Protein AF-A0A948HYU8-F1 (afdb_monomer_lite)

Radius of gyration: 18.21 Å; chains: 1; bounding box: 50×35×53 Å

Foldseek 3Di:
DDPLQVLLVVQLVVLVVLLVLLLVLLVVLLVLLVVVVVDPPNPVSVLSNLLSLLSSLLRLLLSVVLLLLSLVCSRPDNVVSVVVSCVVSVVCPLPSQSSCVSVVQLCVQQQFPHWDFDDDPDQATWIWTQHPNDTAIGHRNVSSVCLVVDPDNDDPGDPDVVSSVSSVSSSVSSVVVSVVVVVVSVVVVVD

Structure (mmCIF, N/CA/C/O backbone):
data_AF-A0A948HYU8-F1
#
_entry.id   AF-A0A948HYU8-F1
#
loop_
_atom_site.group_PDB
_atom_site.id
_atom_site.type_symbol
_atom_site.label_atom_id
_atom_site.label_alt_id
_atom_site.label_comp_id
_atom_site.label_asym_id
_atom_site.label_entity_id
_atom_site.label_seq_id
_atom_site.pdbx_PDB_ins_code
_atom_site.Cartn_x
_atom_site.Cartn_y
_atom_site.Cartn_z
_atom_site.occupancy
_atom_site.B_iso_or_equiv
_atom_site.auth_seq_id
_atom_site.auth_comp_id
_atom_site.auth_asym_id
_atom_site.auth_atom_id
_atom_site.pdbx_PDB_model_num
ATOM 1 N N . MET A 1 1 ? -14.525 8.464 34.886 1.00 37.56 1 MET A N 1
ATOM 2 C CA . MET A 1 1 ? -14.033 8.930 33.572 1.00 37.56 1 MET A CA 1
ATOM 3 C C . MET A 1 1 ? -12.931 7.972 33.148 1.00 37.56 1 MET A C 1
ATOM 5 O O . MET A 1 1 ? -11.955 7.854 33.875 1.00 37.56 1 MET A O 1
ATOM 9 N N . ASN A 1 2 ? -13.145 7.190 32.086 1.00 34.00 2 ASN A N 1
ATOM 10 C CA . ASN A 1 2 ? -12.220 6.128 31.676 1.00 34.00 2 ASN A CA 1
ATOM 11 C C . ASN A 1 2 ? -10.949 6.724 31.054 1.00 34.00 2 ASN A C 1
ATOM 13 O O . ASN A 1 2 ? -11.012 7.335 29.992 1.00 34.00 2 ASN A O 1
ATOM 17 N N . ASN A 1 3 ? -9.800 6.471 31.683 1.00 37.81 3 ASN A N 1
ATOM 18 C CA . ASN A 1 3 ? -8.455 6.814 31.198 1.00 37.81 3 ASN A CA 1
ATOM 19 C C . ASN A 1 3 ? -8.024 6.046 29.926 1.00 37.81 3 ASN A C 1
ATOM 21 O O . ASN A 1 3 ? -6.897 6.202 29.467 1.00 37.81 3 ASN A O 1
ATOM 25 N N . ASN A 1 4 ? -8.906 5.243 29.323 1.00 47.03 4 ASN A N 1
ATOM 26 C CA . ASN A 1 4 ? -8.582 4.401 28.167 1.00 47.03 4 ASN A CA 1
ATOM 27 C C . ASN A 1 4 ? -8.460 5.176 26.840 1.00 47.03 4 ASN A C 1
ATOM 29 O O . ASN A 1 4 ? -7.957 4.623 25.867 1.00 47.03 4 ASN A O 1
ATOM 33 N N . SER A 1 5 ? -8.871 6.450 26.766 1.00 49.41 5 SER A N 1
ATOM 34 C CA . SER A 1 5 ? -8.804 7.215 25.506 1.00 49.41 5 SER A CA 1
ATOM 35 C C . SER A 1 5 ? -7.385 7.645 25.109 1.00 49.41 5 SER A C 1
ATOM 37 O O . SER A 1 5 ? -7.135 7.889 23.928 1.00 49.41 5 SER A O 1
ATOM 39 N N . TYR A 1 6 ? -6.438 7.695 26.055 1.00 49.62 6 TYR A N 1
ATOM 40 C CA . TYR A 1 6 ? -5.057 8.111 25.781 1.00 49.62 6 TYR A CA 1
ATOM 41 C C . TYR A 1 6 ? -4.277 7.084 24.948 1.00 49.62 6 TYR A C 1
ATOM 43 O O . TYR A 1 6 ? -3.427 7.468 24.148 1.00 49.62 6 TYR A O 1
ATOM 51 N N . GLY A 1 7 ? -4.607 5.793 25.063 1.00 52.75 7 GLY A N 1
ATOM 52 C CA . GLY A 1 7 ? -3.910 4.737 24.328 1.00 52.75 7 GLY A CA 1
ATOM 53 C C . GLY A 1 7 ? -4.234 4.669 22.835 1.00 52.75 7 GLY A C 1
ATOM 54 O O . GLY A 1 7 ? -3.340 4.433 22.024 1.00 52.75 7 GLY A O 1
ATOM 55 N N . ARG A 1 8 ? -5.488 4.954 22.454 1.00 59.03 8 ARG A N 1
ATOM 56 C CA . ARG A 1 8 ? -5.936 5.003 21.048 1.00 59.03 8 ARG A CA 1
ATOM 57 C C . ARG A 1 8 ? -5.157 6.045 20.252 1.00 59.03 8 ARG A C 1
ATOM 59 O O . ARG A 1 8 ? -4.651 5.746 19.174 1.00 59.03 8 ARG A O 1
ATOM 66 N N . ASN A 1 9 ? -5.076 7.267 20.779 1.00 64.69 9 ASN A N 1
ATOM 67 C CA . ASN A 1 9 ? -4.451 8.385 20.070 1.00 64.69 9 ASN A CA 1
ATOM 68 C C . ASN A 1 9 ? -2.966 8.126 19.802 1.00 64.69 9 ASN A C 1
ATOM 70 O O . ASN A 1 9 ? -2.448 8.565 18.779 1.00 64.69 9 ASN A O 1
ATOM 74 N N . GLN A 1 10 ? -2.304 7.373 20.683 1.00 67.06 10 GLN A N 1
ATOM 75 C CA . GLN A 1 10 ? -0.908 7.010 20.503 1.00 67.06 10 GLN A CA 1
ATOM 76 C C . GLN A 1 10 ? -0.714 6.016 19.349 1.00 67.06 10 GLN A C 1
ATOM 78 O O . GLN A 1 10 ? 0.047 6.313 18.435 1.00 67.06 10 GLN A O 1
ATOM 83 N N . VAL A 1 11 ? -1.420 4.877 19.335 1.00 70.38 11 VAL A N 1
ATOM 84 C CA . VAL A 1 11 ? -1.218 3.859 18.280 1.00 70.38 11 VAL A CA 1
ATOM 85 C C . VAL A 1 11 ? -1.727 4.348 16.923 1.00 70.38 11 VAL A C 1
ATOM 87 O O . VAL A 1 11 ? -1.086 4.115 15.904 1.00 70.38 11 VAL A O 1
ATOM 90 N N . VAL A 1 12 ? -2.838 5.091 16.885 1.00 75.12 12 VAL A N 1
ATOM 91 C CA . VAL A 1 12 ? -3.303 5.729 15.642 1.00 75.12 12 VAL A CA 1
ATOM 92 C C . VAL A 1 12 ? -2.277 6.751 15.143 1.00 75.12 12 VAL A C 1
ATOM 94 O O . VAL A 1 12 ? -2.001 6.787 13.948 1.00 75.12 12 VAL A O 1
ATOM 97 N N . GLY A 1 13 ? -1.657 7.525 16.040 1.00 79.88 13 GLY A N 1
ATOM 98 C CA . GLY A 1 13 ? -0.560 8.430 15.691 1.00 79.88 13 GLY A CA 1
ATOM 99 C C . GLY A 1 13 ? 0.670 7.702 15.136 1.00 79.88 13 GLY A C 1
ATOM 100 O O . GLY A 1 13 ? 1.235 8.136 14.135 1.00 79.88 13 GLY A O 1
ATOM 101 N N . GLU A 1 14 ? 1.052 6.567 15.729 1.00 82.38 14 GLU A N 1
ATOM 102 C CA . GLU A 1 14 ? 2.146 5.709 15.245 1.00 82.38 14 GLU A CA 1
ATOM 103 C C . GLU A 1 14 ? 1.847 5.153 13.839 1.00 82.38 14 GLU A C 1
ATOM 105 O O . GLU A 1 14 ? 2.701 5.200 12.953 1.00 82.38 14 GLU A O 1
ATOM 110 N N . VAL A 1 15 ? 0.616 4.694 13.595 1.00 87.62 15 VAL A N 1
ATOM 111 C CA . VAL A 1 15 ? 0.186 4.203 12.274 1.00 87.62 15 VAL A CA 1
ATOM 112 C C . VAL A 1 15 ? 0.151 5.327 11.235 1.00 87.62 15 VAL A C 1
ATOM 114 O O . VAL A 1 15 ? 0.598 5.123 10.107 1.00 87.62 15 VAL A O 1
ATOM 117 N N . MET A 1 16 ? -0.312 6.524 11.610 1.00 88.81 16 MET A N 1
ATOM 118 C CA . MET A 1 16 ? -0.277 7.704 10.736 1.00 88.81 16 MET A CA 1
ATOM 119 C C . MET A 1 16 ? 1.156 8.104 10.379 1.00 88.81 16 MET A C 1
ATOM 121 O O . MET A 1 16 ? 1.427 8.477 9.241 1.00 88.81 16 MET A O 1
ATOM 125 N N . TYR A 1 17 ? 2.095 7.998 11.319 1.00 90.56 17 TYR A N 1
ATOM 126 C CA . TYR A 1 17 ? 3.502 8.256 11.029 1.00 90.56 17 TYR A CA 1
ATOM 127 C C . TYR A 1 17 ? 4.073 7.257 10.007 1.00 90.56 17 TYR A C 1
ATOM 129 O O . TYR A 1 17 ? 4.770 7.657 9.074 1.00 90.56 17 TYR A O 1
ATOM 137 N N . LEU A 1 18 ? 3.734 5.969 10.123 1.00 90.19 18 LEU A N 1
ATOM 138 C CA . LEU A 1 18 ? 4.134 4.955 9.137 1.00 90.19 18 LEU A CA 1
ATOM 139 C C . LEU A 1 18 ? 3.531 5.216 7.753 1.00 90.19 18 LEU A C 1
ATOM 141 O O . LEU A 1 18 ? 4.220 5.099 6.742 1.00 90.19 18 LEU A O 1
ATOM 145 N N . GLU A 1 19 ? 2.260 5.600 7.696 1.00 94.56 19 GLU A N 1
ATOM 146 C CA . GLU A 1 19 ? 1.610 6.012 6.451 1.00 94.56 19 GLU A CA 1
ATOM 147 C C . GLU A 1 19 ? 2.327 7.215 5.813 1.00 94.56 19 GLU A C 1
ATOM 149 O O . GLU A 1 19 ? 2.619 7.182 4.618 1.00 94.56 19 GLU A O 1
ATOM 154 N N . MET A 1 20 ? 2.683 8.238 6.603 1.00 95.81 20 MET A N 1
ATOM 155 C CA . MET A 1 20 ? 3.457 9.392 6.127 1.00 95.81 20 MET A CA 1
ATOM 156 C C . MET A 1 20 ? 4.789 8.971 5.499 1.00 95.81 20 MET A C 1
ATOM 158 O O . MET A 1 20 ? 5.113 9.438 4.408 1.00 95.81 20 MET A O 1
ATOM 162 N N . ILE A 1 21 ? 5.519 8.040 6.123 1.00 95.50 21 ILE A N 1
ATOM 163 C CA . ILE A 1 21 ? 6.745 7.468 5.543 1.00 95.50 21 ILE A CA 1
ATOM 164 C C . ILE A 1 21 ? 6.451 6.812 4.184 1.00 95.50 21 ILE A C 1
ATOM 166 O O . ILE A 1 21 ? 7.189 7.020 3.220 1.00 95.50 21 ILE A O 1
ATOM 170 N N . GLY A 1 22 ? 5.358 6.052 4.076 1.00 96.69 22 GLY A N 1
ATOM 171 C CA . GLY A 1 22 ? 4.927 5.449 2.813 1.00 96.69 22 GLY A CA 1
ATOM 172 C C . GLY A 1 22 ? 4.658 6.488 1.715 1.00 96.69 22 GLY A C 1
ATOM 173 O O . GLY A 1 22 ? 5.084 6.305 0.572 1.00 96.69 22 GLY A O 1
ATOM 174 N N . HIS A 1 23 ? 4.010 7.605 2.055 1.00 97.50 23 HIS A N 1
ATOM 175 C CA . HIS A 1 23 ? 3.785 8.716 1.125 1.00 97.50 23 HIS A CA 1
ATOM 176 C C . HIS A 1 23 ? 5.093 9.394 0.701 1.00 97.50 23 HIS A C 1
ATOM 178 O O . HIS A 1 23 ? 5.266 9.721 -0.476 1.00 97.50 23 HIS A O 1
ATOM 184 N N . ASP A 1 24 ? 6.040 9.564 1.623 1.00 97.50 24 ASP A N 1
ATOM 185 C CA . ASP A 1 24 ? 7.353 10.134 1.320 1.00 97.50 24 ASP A CA 1
ATOM 186 C C . ASP A 1 24 ? 8.184 9.222 0.407 1.00 97.50 24 ASP A C 1
ATOM 188 O O . ASP A 1 24 ? 8.907 9.719 -0.465 1.00 97.50 24 ASP A O 1
ATOM 192 N N . PHE A 1 25 ? 8.033 7.898 0.515 1.00 96.81 25 PHE A N 1
ATOM 193 C CA . PHE A 1 25 ? 8.617 6.964 -0.449 1.00 96.81 25 PHE A CA 1
ATOM 194 C C . PHE A 1 25 ? 8.015 7.117 -1.844 1.00 96.81 25 PHE A C 1
ATOM 196 O O . PHE A 1 25 ? 8.774 7.180 -2.814 1.00 96.81 25 PHE A O 1
ATOM 203 N N . VAL A 1 26 ? 6.689 7.273 -1.966 1.00 96.75 26 VAL A N 1
ATOM 204 C CA . VAL A 1 26 ? 6.060 7.602 -3.257 1.00 96.75 26 VAL A CA 1
ATOM 205 C C . VAL A 1 26 ? 6.641 8.901 -3.805 1.00 96.75 26 VAL A C 1
ATOM 207 O O . VAL A 1 26 ? 7.151 8.919 -4.922 1.00 96.75 26 VAL A O 1
ATOM 210 N N . LYS A 1 27 ? 6.628 9.980 -3.019 1.00 96.38 27 LYS A N 1
ATOM 211 C CA . LYS A 1 27 ? 7.140 11.293 -3.434 1.00 96.38 27 LYS A CA 1
ATOM 212 C C . LYS A 1 27 ? 8.592 11.220 -3.911 1.00 96.38 27 LYS A C 1
ATOM 214 O O . LYS A 1 27 ? 8.933 11.798 -4.942 1.00 96.38 27 LYS A O 1
ATOM 219 N N . SER A 1 28 ? 9.429 10.481 -3.189 1.00 94.88 28 SER A N 1
ATOM 220 C CA . SER A 1 28 ? 10.836 10.282 -3.535 1.00 94.88 28 SER A CA 1
ATOM 221 C C . SER A 1 28 ? 10.995 9.478 -4.828 1.00 94.88 28 SER A C 1
ATOM 223 O O . SER A 1 28 ? 11.785 9.862 -5.687 1.00 94.88 28 SER A O 1
ATOM 225 N N . ALA A 1 29 ? 10.208 8.414 -5.026 1.00 92.44 29 ALA A N 1
ATOM 226 C CA . ALA A 1 29 ? 10.212 7.643 -6.271 1.00 92.44 29 ALA A CA 1
ATOM 227 C C . ALA A 1 29 ? 9.804 8.509 -7.476 1.00 92.44 29 ALA A C 1
ATOM 229 O O . ALA A 1 29 ? 10.443 8.457 -8.526 1.00 92.44 29 ALA A O 1
ATOM 230 N N . LEU A 1 30 ? 8.785 9.357 -7.316 1.00 92.44 30 LEU A N 1
ATOM 231 C CA . LEU A 1 30 ? 8.350 10.286 -8.361 1.00 92.44 30 LEU A CA 1
ATOM 232 C C . LEU A 1 30 ? 9.437 11.307 -8.713 1.00 92.44 30 LEU A C 1
ATOM 234 O O . LEU A 1 30 ? 9.701 11.531 -9.890 1.00 92.44 30 LEU A O 1
ATOM 238 N N . LEU A 1 31 ? 10.127 11.862 -7.712 1.00 91.56 31 LEU A N 1
ATOM 239 C CA . LEU A 1 31 ? 11.241 12.786 -7.936 1.00 91.56 31 LEU A CA 1
ATOM 240 C C . LEU A 1 31 ? 12.386 12.132 -8.728 1.00 91.56 31 LEU A C 1
ATOM 242 O O . LEU A 1 31 ? 12.966 12.757 -9.620 1.00 91.56 31 LEU A O 1
ATOM 246 N N . LEU A 1 32 ? 12.706 10.869 -8.426 1.00 88.69 32 LEU A N 1
ATOM 247 C CA . LEU A 1 32 ? 13.705 10.111 -9.182 1.00 88.69 32 LEU A CA 1
ATOM 248 C C . LEU A 1 32 ? 13.272 9.902 -10.636 1.00 88.69 32 LEU A C 1
ATOM 250 O O . LEU A 1 32 ? 14.091 10.036 -11.546 1.00 88.69 32 LEU A O 1
ATOM 254 N N . PHE A 1 33 ? 11.988 9.620 -10.866 1.00 86.38 33 PHE A N 1
ATOM 255 C CA . PHE A 1 33 ? 11.448 9.502 -12.217 1.00 86.38 33 PHE A CA 1
ATOM 256 C C . PHE A 1 33 ? 11.517 10.831 -12.980 1.00 86.38 33 PHE A C 1
ATOM 258 O O . PHE A 1 33 ? 11.962 10.847 -14.119 1.00 86.38 33 PHE A O 1
ATOM 265 N N . ASP A 1 34 ? 11.167 11.960 -12.368 1.00 85.00 34 ASP A N 1
ATOM 266 C CA . ASP A 1 34 ? 11.254 13.270 -13.033 1.00 85.00 34 ASP A CA 1
ATOM 267 C C . ASP A 1 34 ? 12.708 13.674 -13.341 1.00 85.00 34 ASP A C 1
ATOM 269 O O . ASP A 1 34 ? 12.980 14.426 -14.280 1.00 85.00 34 ASP A O 1
ATOM 273 N N . THR A 1 35 ? 13.662 13.172 -12.551 1.00 79.25 35 THR A N 1
ATOM 274 C CA . THR A 1 35 ? 15.098 13.384 -12.778 1.00 79.25 35 THR A CA 1
ATOM 275 C C . THR A 1 35 ? 15.595 12.598 -13.995 1.00 79.25 35 THR A C 1
ATOM 277 O O . THR A 1 35 ? 16.411 13.118 -14.753 1.00 79.25 35 THR A O 1
ATOM 280 N N . LYS A 1 36 ? 15.037 11.405 -14.257 1.00 72.69 36 LYS A N 1
ATOM 281 C CA . LYS A 1 36 ? 15.283 10.619 -15.482 1.00 72.69 36 LYS A CA 1
ATOM 282 C C . LYS A 1 36 ? 15.063 11.421 -16.748 1.00 72.69 36 LYS A C 1
ATOM 284 O O . LYS A 1 36 ? 15.869 11.355 -17.664 1.00 72.69 36 LYS A O 1
ATOM 289 N N . GLU A 1 37 ? 13.945 12.143 -16.826 1.00 66.25 37 GLU A N 1
ATOM 290 C CA . GLU A 1 37 ? 13.576 12.877 -18.040 1.00 66.25 37 GLU A CA 1
ATOM 291 C C . GLU A 1 37 ? 14.583 13.999 -18.357 1.00 66.25 37 GLU A C 1
ATOM 293 O O . GLU A 1 37 ? 14.539 14.587 -19.434 1.00 66.25 37 GLU A O 1
ATOM 298 N N . LYS A 1 38 ? 15.514 14.274 -17.432 1.00 67.50 38 LYS A N 1
ATOM 299 C CA . LYS A 1 38 ? 16.504 15.347 -17.500 1.00 67.50 38 LYS A CA 1
ATOM 300 C C . LYS A 1 38 ? 17.950 14.844 -17.605 1.00 67.50 38 LYS A C 1
ATOM 302 O O . LYS A 1 38 ? 18.831 15.676 -17.808 1.00 67.50 38 LYS A O 1
ATOM 307 N N . THR A 1 39 ? 18.223 13.540 -17.467 1.00 64.50 39 THR A N 1
ATOM 308 C CA . THR A 1 39 ? 19.596 12.993 -17.453 1.00 64.50 39 THR A CA 1
ATOM 309 C C . THR A 1 39 ? 19.730 11.684 -18.242 1.00 64.50 39 THR A C 1
ATOM 311 O O . THR A 1 39 ? 18.797 10.896 -18.363 1.00 64.50 39 THR A O 1
ATOM 314 N N . THR A 1 40 ? 20.921 11.423 -18.788 1.00 58.88 40 THR A N 1
ATOM 315 C CA . THR A 1 40 ? 21.242 10.193 -19.542 1.00 58.88 40 THR A CA 1
ATOM 316 C C . THR A 1 40 ? 21.632 8.997 -18.657 1.00 58.88 40 THR A C 1
ATOM 318 O O . THR A 1 40 ? 21.754 7.885 -19.162 1.00 58.88 40 THR A O 1
ATOM 321 N N . GLU A 1 41 ? 21.787 9.184 -17.342 1.00 61.41 41 GLU A N 1
ATOM 322 C CA . GLU A 1 41 ? 22.295 8.184 -16.379 1.00 61.41 41 GLU A CA 1
ATOM 323 C C . GLU A 1 41 ? 21.172 7.433 -15.631 1.00 61.41 41 GLU A C 1
ATOM 325 O O . GLU A 1 41 ? 21.223 7.191 -14.427 1.00 61.41 41 GLU A O 1
ATOM 330 N N . TRP A 1 42 ? 20.103 7.057 -16.339 1.00 68.69 42 TRP A N 1
ATOM 331 C CA . TRP A 1 42 ? 18.916 6.432 -15.737 1.00 68.69 42 TRP A CA 1
ATOM 332 C C . TRP A 1 42 ? 19.198 5.103 -15.014 1.00 68.69 42 TRP A C 1
ATOM 334 O O . TRP A 1 42 ? 18.495 4.766 -14.061 1.00 68.69 42 TRP A O 1
ATOM 344 N N . SER A 1 43 ? 20.218 4.347 -15.435 1.00 65.31 43 SER A N 1
ATOM 345 C CA . SER A 1 43 ? 20.509 3.004 -14.909 1.00 65.31 43 SER A CA 1
ATOM 346 C C . SER A 1 43 ? 20.712 2.962 -13.395 1.00 65.31 43 SER A C 1
ATOM 348 O O . SER A 1 43 ? 20.360 1.964 -12.765 1.00 65.31 43 SER A O 1
ATOM 350 N N . ASP A 1 44 ? 21.237 4.038 -12.811 1.00 65.38 44 ASP A N 1
ATOM 351 C CA . ASP A 1 44 ? 21.587 4.079 -11.391 1.00 65.38 44 ASP A CA 1
ATOM 352 C C . ASP A 1 44 ? 20.379 4.449 -10.520 1.00 65.38 44 ASP A C 1
ATOM 354 O O . ASP A 1 44 ? 20.220 3.947 -9.406 1.00 65.38 44 ASP A O 1
ATOM 358 N N . TYR A 1 45 ? 19.448 5.237 -11.063 1.00 77.00 45 TYR A N 1
ATOM 359 C CA . TYR A 1 45 ? 18.228 5.654 -10.368 1.00 77.00 45 TYR A CA 1
ATOM 360 C C . TYR A 1 45 ? 17.124 4.600 -10.382 1.00 77.00 45 TYR A C 1
ATOM 362 O O . TYR A 1 45 ? 16.253 4.605 -9.511 1.00 77.00 45 TYR A O 1
ATOM 370 N N . VAL A 1 46 ? 17.176 3.661 -11.329 1.00 77.75 46 VAL A N 1
ATOM 371 C CA . VAL A 1 46 ? 16.209 2.565 -11.447 1.00 77.75 46 VAL A CA 1
ATOM 372 C C . VAL A 1 46 ? 16.113 1.740 -10.161 1.00 77.75 46 VAL A C 1
ATOM 374 O O . VAL A 1 46 ? 15.013 1.391 -9.732 1.00 77.75 46 VAL A O 1
ATOM 377 N N . TYR A 1 47 ? 17.237 1.422 -9.521 1.00 77.62 47 TYR A N 1
ATOM 378 C CA . TYR A 1 47 ? 17.230 0.610 -8.301 1.00 77.62 47 TYR A CA 1
ATOM 379 C C . TYR A 1 47 ? 16.553 1.325 -7.145 1.00 77.62 47 TYR A C 1
ATOM 381 O O . TYR A 1 47 ? 15.647 0.774 -6.520 1.00 77.62 47 TYR A O 1
ATOM 389 N N . SER A 1 48 ? 16.958 2.571 -6.915 1.00 85.38 48 SER A N 1
ATOM 390 C CA . SER A 1 48 ? 16.378 3.428 -5.889 1.00 85.38 48 SER A CA 1
ATOM 391 C C . SER A 1 48 ? 14.886 3.640 -6.132 1.00 85.38 48 SER A C 1
ATOM 393 O O . SER A 1 48 ? 14.100 3.544 -5.195 1.00 85.38 48 SER A O 1
ATOM 395 N N . PHE A 1 49 ? 14.473 3.827 -7.391 1.00 87.69 49 PHE A N 1
ATOM 396 C CA . PHE A 1 49 ? 13.062 3.914 -7.757 1.00 87.69 49 PHE A CA 1
ATOM 397 C C . PHE A 1 49 ? 12.284 2.661 -7.343 1.00 87.69 49 PHE A C 1
ATOM 399 O O . PHE A 1 49 ? 11.259 2.784 -6.678 1.00 87.69 49 PHE A O 1
ATOM 406 N N . ASN A 1 50 ? 12.763 1.459 -7.692 1.00 83.69 50 ASN A N 1
ATOM 407 C CA . ASN A 1 50 ? 12.067 0.231 -7.294 1.00 83.69 50 ASN A CA 1
ATOM 408 C C . ASN A 1 50 ? 12.038 0.064 -5.793 1.00 83.69 50 ASN A C 1
ATOM 410 O O . ASN A 1 50 ? 10.993 -0.270 -5.265 1.00 83.69 50 ASN A O 1
ATOM 414 N N . LEU A 1 51 ? 13.159 0.290 -5.111 1.00 86.44 51 LEU A N 1
ATOM 415 C CA . LEU A 1 51 ? 13.219 0.126 -3.667 1.00 86.44 51 LEU A CA 1
ATOM 416 C C . LEU A 1 51 ? 12.144 0.980 -2.986 1.00 86.44 51 LEU A C 1
ATOM 418 O O . LEU A 1 51 ? 11.347 0.456 -2.213 1.00 86.44 51 LEU A O 1
ATOM 422 N N . LEU A 1 52 ? 12.068 2.259 -3.355 1.00 92.19 52 LEU A N 1
ATOM 423 C CA . LEU A 1 52 ? 11.075 3.191 -2.828 1.00 92.19 52 LEU A CA 1
ATOM 424 C C . LEU A 1 52 ? 9.645 2.791 -3.221 1.00 92.19 52 LEU A C 1
ATOM 426 O O . LEU A 1 52 ? 8.754 2.783 -2.373 1.00 92.19 52 LEU A O 1
ATOM 430 N N . ALA A 1 53 ? 9.416 2.414 -4.482 1.00 92.31 53 ALA A N 1
ATOM 431 C CA . ALA A 1 53 ? 8.104 1.986 -4.961 1.00 92.31 53 ALA A CA 1
ATOM 432 C C . ALA A 1 53 ? 7.611 0.714 -4.249 1.00 92.31 53 ALA A C 1
ATOM 434 O O . ALA A 1 53 ? 6.462 0.658 -3.816 1.00 92.31 53 ALA A O 1
ATOM 435 N N . SER A 1 54 ? 8.474 -0.291 -4.084 1.00 90.50 54 SER A N 1
ATOM 436 C CA . SER A 1 54 ? 8.164 -1.541 -3.385 1.00 90.50 54 SER A CA 1
ATOM 437 C C . SER A 1 54 ? 7.891 -1.298 -1.903 1.00 90.50 54 SER A C 1
ATOM 439 O O . SER A 1 54 ? 6.935 -1.851 -1.366 1.00 90.50 54 SER A O 1
ATOM 441 N N . GLN A 1 55 ? 8.672 -0.428 -1.250 1.00 93.06 55 GLN A N 1
ATOM 442 C CA . GLN A 1 55 ? 8.421 -0.026 0.138 1.00 93.06 55 GLN A CA 1
ATOM 443 C C . GLN A 1 55 ? 7.074 0.687 0.286 1.00 93.06 55 GLN A C 1
ATOM 445 O O . GLN A 1 55 ? 6.312 0.369 1.198 1.00 93.06 55 GLN A O 1
ATOM 450 N N . ALA A 1 56 ? 6.743 1.609 -0.621 1.00 96.06 56 ALA A N 1
ATOM 451 C CA . ALA A 1 56 ? 5.454 2.295 -0.615 1.00 96.06 56 ALA A CA 1
ATOM 452 C C . ALA A 1 56 ? 4.274 1.328 -0.815 1.00 96.06 56 ALA A C 1
ATOM 454 O O . ALA A 1 56 ? 3.287 1.403 -0.083 1.00 96.06 56 ALA A O 1
ATOM 455 N N . LEU A 1 57 ? 4.392 0.397 -1.770 1.00 94.94 57 LEU A N 1
ATOM 456 C CA . LEU A 1 57 ? 3.378 -0.624 -2.065 1.00 94.94 57 LEU A CA 1
ATOM 457 C C . LEU A 1 57 ? 3.145 -1.608 -0.921 1.00 94.94 57 LEU A C 1
ATOM 459 O O . LEU A 1 57 ? 2.101 -2.249 -0.883 1.00 94.94 57 LEU A O 1
ATOM 463 N N . GLU A 1 58 ? 4.090 -1.722 0.004 1.00 94.25 58 GLU A N 1
ATOM 464 C CA . GLU A 1 58 ? 3.933 -2.532 1.202 1.00 94.25 58 GLU A CA 1
ATOM 465 C C . GLU A 1 58 ? 3.387 -1.713 2.380 1.00 94.25 58 GLU A C 1
ATOM 467 O O . GLU A 1 58 ? 2.411 -2.113 3.015 1.00 94.25 58 GLU A O 1
ATOM 472 N N . ILE A 1 59 ? 3.991 -0.559 2.670 1.00 95.62 59 ILE A N 1
ATOM 473 C CA . ILE A 1 59 ? 3.684 0.233 3.869 1.00 95.62 59 ILE A CA 1
ATOM 474 C C . ILE A 1 59 ? 2.289 0.851 3.798 1.00 95.62 59 ILE A C 1
ATOM 476 O O . ILE A 1 59 ? 1.555 0.791 4.784 1.00 95.62 59 ILE A O 1
ATOM 480 N N . LEU A 1 60 ? 1.902 1.420 2.652 1.00 97.62 60 LEU A N 1
ATOM 481 C CA . LEU A 1 60 ? 0.632 2.141 2.527 1.00 97.62 60 LEU A CA 1
ATOM 482 C C . LEU A 1 60 ? -0.595 1.224 2.686 1.00 97.62 60 LEU A C 1
ATOM 484 O O . LEU A 1 60 ? -1.514 1.584 3.415 1.00 97.62 60 LEU A O 1
ATOM 488 N N . PRO A 1 61 ? -0.654 0.023 2.086 1.00 97.06 61 PRO A N 1
ATOM 489 C CA . PRO A 1 61 ? -1.724 -0.923 2.399 1.00 97.06 61 PRO A CA 1
ATOM 490 C C . PRO A 1 61 ? -1.687 -1.424 3.849 1.00 97.06 61 PRO A C 1
ATOM 492 O O . PRO A 1 61 ? -2.728 -1.518 4.498 1.00 97.06 61 PRO A O 1
ATOM 495 N N . LYS A 1 62 ? -0.498 -1.722 4.394 1.00 96.62 62 LYS A N 1
ATOM 496 C CA . LYS A 1 62 ? -0.366 -2.207 5.777 1.00 96.62 62 LYS A CA 1
ATOM 497 C C . LYS A 1 62 ? -0.794 -1.164 6.811 1.00 96.62 62 LYS A C 1
ATOM 499 O O . LYS A 1 62 ? -1.343 -1.542 7.845 1.00 96.62 62 LYS A O 1
ATOM 504 N N . SER A 1 63 ? -0.612 0.130 6.540 1.00 96.69 63 SER A N 1
ATOM 505 C CA . SER A 1 63 ? -1.094 1.197 7.425 1.00 96.69 63 SER A CA 1
ATOM 506 C C . SER A 1 63 ? -2.625 1.256 7.483 1.00 96.69 63 SER A C 1
ATOM 508 O O . SER A 1 63 ? -3.182 1.524 8.549 1.00 96.69 63 SER A O 1
ATOM 510 N N . LEU A 1 64 ? -3.328 0.924 6.392 1.00 96.38 64 LEU A N 1
ATOM 511 C CA . LEU A 1 64 ? -4.790 0.783 6.398 1.00 96.38 64 LEU A CA 1
ATOM 512 C C . LEU A 1 64 ? -5.238 -0.407 7.248 1.00 96.38 64 LEU A C 1
ATOM 514 O O . LEU A 1 64 ? -6.157 -0.270 8.053 1.00 96.38 64 LEU A O 1
ATOM 518 N N . ILE A 1 65 ? -4.560 -1.553 7.125 1.00 96.62 65 ILE A N 1
ATOM 519 C CA . ILE A 1 65 ? -4.834 -2.741 7.951 1.00 96.62 65 ILE A CA 1
ATOM 520 C C . ILE A 1 65 ? -4.634 -2.406 9.433 1.00 96.62 65 ILE A C 1
ATOM 522 O O . ILE A 1 65 ? -5.514 -2.660 10.254 1.00 96.62 65 ILE A O 1
ATOM 526 N N . ALA A 1 66 ? -3.511 -1.772 9.777 1.00 95.12 66 ALA A N 1
ATOM 527 C CA . ALA A 1 66 ? -3.227 -1.361 11.146 1.00 95.12 66 ALA A CA 1
ATOM 528 C C . ALA A 1 66 ? -4.249 -0.337 11.664 1.00 95.12 66 ALA A C 1
ATOM 530 O O . ALA A 1 66 ? -4.730 -0.464 12.788 1.00 95.12 66 ALA A O 1
ATOM 531 N N . THR A 1 67 ? -4.650 0.631 10.832 1.00 94.00 67 THR A N 1
ATOM 532 C CA . THR A 1 67 ? -5.697 1.604 11.176 1.00 94.00 67 THR A CA 1
ATOM 533 C C . THR A 1 67 ? -7.013 0.894 11.473 1.00 94.00 67 THR A C 1
ATOM 535 O O . THR A 1 67 ? -7.638 1.178 12.493 1.00 94.00 67 THR A O 1
ATOM 538 N N . ARG A 1 68 ? -7.422 -0.059 10.627 1.00 94.38 68 ARG A N 1
ATOM 539 C CA . ARG A 1 68 ? -8.637 -0.857 10.832 1.00 94.38 68 ARG A CA 1
ATOM 540 C C . ARG A 1 68 ? -8.612 -1.549 12.192 1.00 94.38 68 ARG A C 1
ATOM 542 O O . ARG A 1 68 ? -9.556 -1.397 12.960 1.00 94.38 68 ARG A O 1
ATOM 549 N N . ILE A 1 69 ? -7.508 -2.220 12.520 1.00 94.25 69 ILE A N 1
ATOM 550 C CA . ILE A 1 69 ? -7.326 -2.906 13.806 1.00 94.25 69 ILE A CA 1
ATOM 551 C C . ILE A 1 69 ? -7.417 -1.918 14.979 1.00 94.25 69 ILE A C 1
ATOM 553 O O . ILE A 1 69 ? -8.108 -2.198 15.958 1.00 94.25 69 ILE A O 1
ATOM 557 N N . CYS A 1 70 ? -6.770 -0.751 14.882 1.00 91.12 70 CYS A N 1
ATOM 558 C CA . CYS A 1 70 ? -6.844 0.294 15.909 1.00 91.12 70 CYS A CA 1
ATOM 559 C C . CYS A 1 70 ? -8.278 0.783 16.153 1.00 91.12 70 CYS A C 1
ATOM 561 O O . CYS A 1 70 ? -8.649 1.052 17.295 1.00 91.12 70 CYS A O 1
ATOM 563 N N . LEU A 1 71 ? -9.073 0.924 15.089 1.00 89.12 71 LEU A N 1
ATOM 564 C CA . LEU A 1 71 ? -10.464 1.363 15.184 1.00 89.12 71 LEU A CA 1
ATOM 565 C C . LEU A 1 71 ? -11.366 0.252 15.742 1.00 89.12 71 LEU A C 1
ATOM 567 O O . LEU A 1 71 ? -12.152 0.508 16.648 1.00 89.12 71 LEU A O 1
ATOM 571 N N . GLU A 1 72 ? -11.228 -0.985 15.262 1.00 90.75 72 GLU A N 1
ATOM 572 C CA . GLU A 1 72 ? -12.017 -2.138 15.724 1.00 90.75 72 GLU A CA 1
ATOM 573 C C . GLU A 1 72 ? -11.752 -2.488 17.198 1.00 90.75 72 GLU A C 1
ATOM 575 O O . GLU A 1 72 ? -12.665 -2.894 17.915 1.00 90.75 72 GLU A O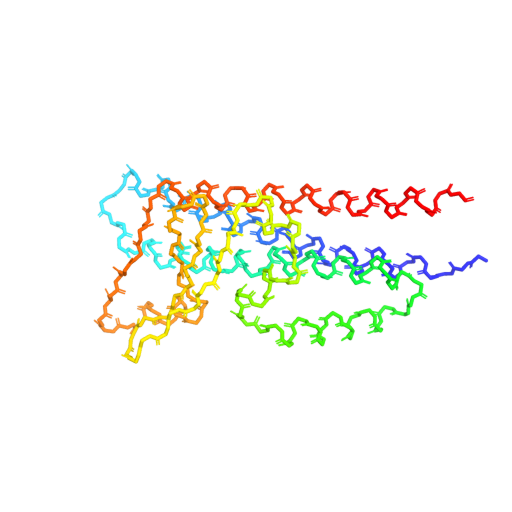 1
ATOM 580 N N . LYS A 1 73 ? -10.507 -2.321 17.663 1.00 89.56 73 LYS A N 1
ATOM 581 C CA . LYS A 1 73 ? -10.065 -2.640 19.031 1.00 89.56 73 LYS A CA 1
ATOM 582 C C . LYS A 1 73 ? -9.879 -1.398 19.907 1.00 89.56 73 LYS A C 1
ATOM 584 O O . LYS A 1 73 ? -9.098 -1.422 20.853 1.00 89.56 73 LYS A O 1
ATOM 589 N N . ASN A 1 74 ? -10.596 -0.312 19.621 1.00 83.75 74 ASN A N 1
ATOM 590 C CA . ASN A 1 74 ? -10.486 0.978 20.321 1.00 83.75 74 ASN A CA 1
ATOM 591 C C . ASN A 1 74 ? -10.582 0.909 21.864 1.00 83.75 74 ASN A C 1
ATOM 593 O O . ASN A 1 74 ? -10.067 1.796 22.541 1.00 83.75 74 ASN A O 1
ATOM 597 N N . ASN A 1 75 ? -11.263 -0.102 22.408 1.00 83.69 75 ASN A N 1
ATOM 598 C CA . ASN A 1 75 ? -11.515 -0.286 23.837 1.00 83.69 75 ASN A CA 1
ATOM 599 C C . ASN A 1 75 ? -10.522 -1.249 24.512 1.00 83.69 75 ASN A C 1
ATOM 601 O O . ASN A 1 75 ? -10.575 -1.415 25.732 1.00 83.69 75 ASN A O 1
ATOM 605 N N . ASN A 1 76 ? -9.643 -1.888 23.738 1.00 86.75 76 ASN A N 1
ATOM 606 C CA . ASN A 1 76 ? -8.632 -2.818 24.229 1.00 86.75 76 ASN A CA 1
ATOM 607 C C . ASN A 1 76 ? -7.413 -2.079 24.798 1.00 86.75 76 ASN A C 1
ATOM 609 O O . ASN A 1 76 ? -7.200 -0.887 24.565 1.00 86.75 76 ASN A O 1
ATOM 613 N N . LEU A 1 77 ? -6.574 -2.812 25.532 1.00 87.75 77 LEU A N 1
ATOM 614 C CA . LEU A 1 77 ? -5.276 -2.302 25.965 1.00 87.75 77 LEU A CA 1
ATOM 615 C C . LEU A 1 77 ? -4.363 -2.080 24.749 1.00 87.75 77 LEU A C 1
ATOM 617 O O . LEU A 1 77 ? -4.366 -2.872 23.809 1.00 87.75 77 LEU A O 1
ATOM 621 N N . ILE A 1 78 ? -3.525 -1.040 24.802 1.00 85.81 78 ILE A N 1
ATOM 622 C CA . ILE A 1 78 ? -2.557 -0.693 23.740 1.00 85.81 78 ILE A CA 1
ATOM 623 C C . ILE A 1 78 ? -1.737 -1.911 23.306 1.00 85.81 78 ILE A C 1
ATOM 625 O O . ILE A 1 78 ? -1.544 -2.144 22.115 1.00 85.81 78 ILE A O 1
ATOM 629 N N . GLU A 1 79 ? -1.278 -2.699 24.275 1.00 88.44 79 GLU A N 1
ATOM 630 C CA . GLU A 1 79 ? -0.432 -3.862 24.023 1.00 88.44 79 GLU A CA 1
ATOM 631 C C . GLU A 1 79 ? -1.167 -4.956 23.238 1.00 88.44 79 GLU A C 1
ATOM 633 O O . GLU A 1 79 ? -0.595 -5.590 22.357 1.00 88.44 79 GLU A O 1
ATOM 638 N N . GLU A 1 80 ? -2.467 -5.136 23.476 1.00 90.06 80 GLU A N 1
ATOM 639 C CA . GLU A 1 80 ? -3.286 -6.079 22.710 1.00 90.06 80 GLU A CA 1
ATOM 640 C C . GLU A 1 80 ? -3.481 -5.612 21.265 1.00 90.06 80 GLU A C 1
ATOM 642 O O . GLU A 1 80 ? -3.461 -6.428 20.338 1.00 90.06 80 GLU A O 1
ATOM 647 N N . ILE A 1 81 ? -3.641 -4.299 21.061 1.00 90.62 81 ILE A N 1
ATOM 648 C CA . ILE A 1 81 ? -3.729 -3.698 19.726 1.00 90.62 81 ILE A CA 1
ATOM 649 C C . ILE A 1 81 ? -2.409 -3.924 18.981 1.00 90.62 81 ILE A C 1
ATOM 651 O O . ILE A 1 81 ? -2.424 -4.459 17.873 1.00 90.62 81 ILE A O 1
ATOM 655 N N . ARG A 1 82 ? -1.268 -3.603 19.605 1.00 90.19 82 ARG A N 1
ATOM 656 C CA . ARG A 1 82 ? 0.073 -3.799 19.026 1.00 90.19 82 ARG A CA 1
ATOM 657 C C . ARG A 1 82 ? 0.358 -5.258 18.696 1.00 90.19 82 ARG A C 1
ATOM 659 O O . ARG A 1 82 ? 0.800 -5.549 17.590 1.00 90.19 82 ARG A O 1
ATOM 666 N N . ASN A 1 83 ? 0.043 -6.177 19.605 1.00 93.38 83 ASN A N 1
ATOM 667 C CA . ASN A 1 83 ? 0.218 -7.610 19.371 1.00 93.38 83 ASN A CA 1
ATOM 668 C C . ASN A 1 83 ? -0.656 -8.116 18.223 1.00 93.38 83 ASN A C 1
ATOM 670 O O . ASN A 1 83 ? -0.204 -8.936 17.426 1.00 93.38 83 ASN A O 1
ATOM 674 N N . THR A 1 84 ? -1.882 -7.599 18.100 1.00 94.25 84 THR A N 1
ATOM 675 C CA . THR A 1 84 ? -2.739 -7.916 16.953 1.00 94.25 84 THR A CA 1
ATOM 676 C C . THR A 1 84 ? -2.107 -7.400 15.662 1.00 94.25 84 THR A C 1
ATOM 678 O O . THR A 1 84 ? -1.936 -8.182 14.736 1.00 94.25 84 THR A O 1
ATOM 681 N N . ILE A 1 85 ? -1.707 -6.125 15.607 1.00 93.44 85 ILE A N 1
ATOM 682 C CA . ILE A 1 85 ? -1.060 -5.537 14.422 1.00 93.44 85 ILE A CA 1
ATOM 683 C C . ILE A 1 85 ? 0.174 -6.349 14.026 1.00 93.44 85 ILE A C 1
ATOM 685 O O . ILE A 1 85 ? 0.279 -6.759 12.876 1.00 93.44 85 ILE A O 1
ATOM 689 N N . ASN A 1 86 ? 1.075 -6.628 14.969 1.00 93.25 86 ASN A N 1
ATOM 690 C CA . ASN A 1 86 ? 2.294 -7.386 14.698 1.00 93.25 86 ASN A CA 1
ATOM 691 C C . ASN A 1 86 ? 1.979 -8.759 14.108 1.00 93.25 86 ASN A C 1
ATOM 693 O O . ASN A 1 86 ? 2.508 -9.094 13.054 1.00 93.25 86 ASN A O 1
ATOM 697 N N . ARG A 1 87 ? 1.067 -9.513 14.731 1.00 95.06 87 ARG A N 1
ATOM 698 C CA . ARG A 1 87 ? 0.684 -10.845 14.255 1.00 95.06 87 ARG A CA 1
ATOM 699 C C . ARG A 1 87 ? 0.089 -10.803 12.847 1.00 95.06 87 ARG A C 1
ATOM 701 O O . ARG A 1 87 ? 0.501 -11.582 11.995 1.00 95.06 87 ARG A O 1
ATOM 708 N N . GLU A 1 88 ? -0.860 -9.900 12.596 1.00 93.50 88 GLU A N 1
ATOM 709 C CA . GLU A 1 88 ? -1.504 -9.789 11.281 1.00 93.50 88 GLU A CA 1
ATOM 710 C C . GLU A 1 88 ? -0.489 -9.366 10.203 1.00 93.50 88 GLU A C 1
ATOM 712 O O . GLU A 1 88 ? -0.412 -9.978 9.139 1.00 93.50 88 GLU A O 1
ATOM 717 N N . LEU A 1 89 ? 0.351 -8.361 10.478 1.00 92.88 89 LEU A N 1
ATOM 718 C CA . LEU A 1 89 ? 1.333 -7.866 9.508 1.00 92.88 89 LEU A CA 1
ATOM 719 C C . LEU A 1 89 ? 2.491 -8.848 9.263 1.00 92.88 89 LEU A C 1
ATOM 721 O O . LEU A 1 89 ? 3.008 -8.905 8.143 1.00 92.88 89 LEU A O 1
ATOM 725 N N . GLU A 1 90 ? 2.890 -9.627 10.269 1.00 90.56 90 GLU A N 1
ATOM 726 C CA . GLU A 1 90 ? 3.911 -10.672 10.148 1.00 90.56 90 GLU A CA 1
ATOM 727 C C . GLU A 1 90 ? 3.430 -11.816 9.246 1.00 90.56 90 GLU A C 1
ATOM 729 O O . GLU A 1 90 ? 4.160 -12.232 8.343 1.00 90.56 90 GLU A O 1
ATOM 734 N N . CYS A 1 91 ? 2.174 -12.256 9.400 1.00 88.62 91 CYS A N 1
ATOM 735 C CA . CYS A 1 91 ? 1.569 -13.270 8.531 1.00 88.62 91 CYS A CA 1
ATOM 736 C C . CYS A 1 91 ? 1.552 -12.852 7.050 1.00 88.62 91 CYS A C 1
ATOM 738 O O . CYS A 1 91 ? 1.686 -13.698 6.157 1.00 88.62 91 CYS A O 1
ATOM 740 N N . LEU A 1 92 ? 1.421 -11.551 6.780 1.00 89.00 92 LEU A N 1
ATOM 741 C CA . LEU A 1 92 ? 1.448 -11.004 5.425 1.00 89.00 92 LEU A CA 1
ATOM 742 C C . LEU A 1 92 ? 2.867 -10.929 4.842 1.00 89.00 92 LEU A C 1
ATOM 744 O O . LEU A 1 92 ? 3.029 -11.083 3.629 1.00 89.00 92 LEU A O 1
ATOM 748 N N . SER A 1 93 ? 3.900 -10.756 5.679 1.00 86.31 93 SER A N 1
ATOM 749 C CA . SER A 1 93 ? 5.302 -10.624 5.248 1.00 86.31 93 SER A CA 1
ATOM 750 C C . SER A 1 93 ? 5.427 -9.616 4.083 1.00 86.31 93 SER A C 1
ATOM 752 O O . SER A 1 93 ? 4.754 -8.587 4.099 1.00 86.31 93 SER A O 1
ATOM 754 N N . HIS A 1 94 ? 6.244 -9.887 3.063 1.00 85.50 94 HIS A N 1
ATOM 755 C CA . HIS A 1 94 ? 6.413 -9.050 1.864 1.00 85.50 94 HIS A CA 1
ATOM 756 C C . HIS A 1 94 ? 5.512 -9.482 0.685 1.00 85.50 94 HIS A C 1
ATOM 758 O O . HIS A 1 94 ? 5.808 -9.208 -0.478 1.00 85.50 94 HIS A O 1
ATOM 764 N N . LYS A 1 95 ? 4.422 -10.219 0.947 1.00 88.06 95 LYS A N 1
ATOM 765 C CA . LYS A 1 95 ? 3.557 -10.807 -0.092 1.00 88.06 95 LYS A CA 1
ATOM 766 C C . LYS A 1 95 ? 2.492 -9.801 -0.543 1.00 88.06 95 LYS A C 1
ATOM 768 O O . LYS A 1 95 ? 1.418 -9.733 0.053 1.00 88.06 95 LYS A O 1
ATOM 773 N N . LEU A 1 96 ? 2.793 -8.992 -1.567 1.00 90.81 96 LEU A N 1
ATOM 774 C CA . LEU A 1 96 ? 1.884 -7.932 -2.040 1.00 90.81 96 LEU A CA 1
ATOM 775 C C . LEU A 1 96 ? 0.517 -8.475 -2.485 1.00 90.81 96 LEU A C 1
ATOM 777 O O . LEU A 1 96 ? -0.498 -7.829 -2.262 1.00 90.81 96 LEU A O 1
ATOM 781 N N . ASP A 1 97 ? 0.459 -9.673 -3.053 1.00 92.12 97 ASP A N 1
ATOM 782 C CA . ASP A 1 97 ? -0.792 -10.366 -3.366 1.00 92.12 97 ASP A CA 1
ATOM 783 C C . ASP A 1 97 ? -1.678 -10.560 -2.125 1.00 92.12 97 ASP A C 1
ATOM 785 O O . ASP A 1 97 ? -2.846 -10.169 -2.137 1.00 92.12 97 ASP A O 1
ATOM 789 N N . ASN A 1 98 ? -1.111 -11.074 -1.031 1.00 93.00 98 ASN A N 1
ATOM 790 C CA . ASN A 1 98 ? -1.835 -11.235 0.230 1.00 93.00 98 ASN A CA 1
ATOM 791 C C . ASN A 1 98 ? -2.224 -9.882 0.832 1.00 93.00 98 ASN A C 1
ATOM 793 O O . ASN A 1 98 ? -3.371 -9.689 1.221 1.00 93.00 98 ASN A O 1
ATOM 797 N N . ILE A 1 99 ? -1.292 -8.927 0.859 1.00 95.50 99 ILE A N 1
ATOM 798 C CA . ILE A 1 99 ? -1.524 -7.592 1.421 1.00 95.50 99 ILE A CA 1
ATOM 799 C C . ILE A 1 99 ? -2.694 -6.898 0.712 1.00 95.50 99 ILE A C 1
ATOM 801 O O . ILE A 1 99 ? -3.593 -6.388 1.374 1.00 95.50 99 ILE A O 1
ATOM 805 N N . PHE A 1 100 ? -2.729 -6.903 -0.624 1.00 95.56 100 PHE A N 1
ATOM 806 C CA . PHE A 1 100 ? -3.799 -6.254 -1.388 1.00 95.56 100 PHE A CA 1
ATOM 807 C C . PHE A 1 100 ? -5.146 -6.988 -1.306 1.00 95.56 100 PHE A C 1
ATOM 809 O O . PHE A 1 100 ? -6.182 -6.375 -1.569 1.00 95.56 100 PHE A O 1
ATOM 816 N N . ASN A 1 101 ? -5.162 -8.270 -0.929 1.00 94.69 101 ASN A N 1
ATOM 817 C CA . ASN A 1 101 ? -6.405 -8.988 -0.642 1.00 94.69 101 ASN A CA 1
ATOM 818 C C . ASN A 1 101 ? -7.015 -8.579 0.711 1.00 94.69 101 ASN A C 1
ATOM 820 O O . ASN A 1 101 ? -8.237 -8.570 0.828 1.00 94.69 101 ASN A O 1
ATOM 824 N N . GLU A 1 102 ? -6.196 -8.152 1.678 1.00 96.31 102 GLU A N 1
ATOM 825 C CA . GLU A 1 102 ? -6.655 -7.628 2.977 1.00 96.31 102 GLU A CA 1
ATOM 826 C C . GLU A 1 102 ? -7.175 -6.180 2.916 1.00 96.31 102 GLU A C 1
ATOM 828 O O . GLU A 1 102 ? -7.809 -5.700 3.858 1.00 96.31 102 GLU A O 1
ATOM 833 N N . VAL A 1 103 ? -6.938 -5.468 1.807 1.00 96.44 103 VAL A N 1
ATOM 834 C CA . VAL A 1 103 ? -7.426 -4.094 1.578 1.00 96.44 103 VAL A CA 1
ATOM 835 C C . VAL A 1 103 ? -8.258 -3.985 0.288 1.00 96.44 103 VAL A C 1
ATOM 837 O O . VAL A 1 103 ? -7.888 -3.267 -0.650 1.00 96.44 103 VAL A O 1
ATOM 840 N N . PRO A 1 104 ? -9.418 -4.667 0.208 1.00 95.75 104 PRO A N 1
ATOM 841 C CA . PRO A 1 104 ? -10.213 -4.748 -1.021 1.00 95.75 104 PRO A CA 1
ATOM 842 C C . PRO A 1 104 ? -10.681 -3.379 -1.540 1.00 95.75 104 PRO A C 1
ATOM 844 O O . PRO A 1 104 ? -10.781 -3.180 -2.751 1.00 95.75 104 PRO A O 1
ATOM 847 N N . GLU A 1 105 ? -10.923 -2.413 -0.651 1.00 96.56 105 GLU A N 1
ATOM 848 C CA . GLU A 1 105 ? -11.294 -1.041 -1.021 1.00 96.56 105 GLU A CA 1
ATOM 849 C C . GLU A 1 105 ? -10.181 -0.322 -1.787 1.00 96.56 105 GLU A C 1
ATOM 851 O O . GLU A 1 105 ? -10.444 0.324 -2.806 1.00 96.56 105 GLU A O 1
ATOM 856 N N . LEU A 1 106 ? -8.928 -0.481 -1.348 1.00 97.38 106 LEU A N 1
ATOM 857 C CA . LEU A 1 106 ? -7.769 0.069 -2.045 1.00 97.38 106 LEU A CA 1
ATOM 858 C C . LEU A 1 106 ? -7.569 -0.640 -3.386 1.00 97.38 106 LEU A C 1
ATOM 860 O O . LEU A 1 106 ? -7.412 0.021 -4.412 1.00 97.38 106 LEU A O 1
ATOM 864 N N . LYS A 1 107 ? -7.663 -1.976 -3.405 1.00 96.25 107 LYS A N 1
ATOM 865 C CA . LYS A 1 107 ? -7.568 -2.783 -4.633 1.00 96.25 107 LYS A CA 1
ATOM 866 C C . LYS A 1 107 ? -8.584 -2.327 -5.688 1.00 96.25 107 LYS A C 1
ATOM 868 O O . LYS A 1 107 ? -8.219 -2.106 -6.844 1.00 96.25 107 LYS A O 1
ATOM 873 N N . LYS A 1 108 ? -9.836 -2.106 -5.273 1.00 96.50 108 LYS A N 1
ATOM 874 C CA . LYS A 1 108 ? -10.911 -1.571 -6.120 1.00 96.50 108 LYS A CA 1
ATOM 875 C C . LYS A 1 108 ? -10.616 -0.146 -6.587 1.00 96.50 108 LYS A C 1
ATOM 877 O O . LYS A 1 108 ? -10.734 0.131 -7.774 1.00 96.50 108 LYS A O 1
ATOM 882 N N . SER A 1 109 ? -10.205 0.743 -5.683 1.00 96.50 109 SER A N 1
ATOM 883 C CA . SER A 1 109 ? -9.932 2.156 -5.999 1.00 96.50 109 SER A CA 1
ATOM 884 C C . SER A 1 109 ? -8.778 2.332 -6.990 1.00 96.50 109 SER A C 1
ATOM 886 O O . SER A 1 109 ? -8.765 3.276 -7.779 1.00 96.50 109 SER A O 1
ATOM 888 N N . LEU A 1 110 ? -7.827 1.398 -6.977 1.00 96.19 110 LEU A N 1
ATOM 889 C CA . LEU A 1 110 ? -6.707 1.350 -7.911 1.00 96.19 110 LEU A CA 1
ATOM 890 C C . LEU A 1 110 ? -7.014 0.574 -9.197 1.00 96.19 110 LEU A C 1
ATOM 892 O O . LEU A 1 110 ? -6.149 0.502 -10.063 1.00 96.19 110 LEU A O 1
ATOM 896 N N . ASN A 1 111 ? -8.222 0.019 -9.349 1.00 95.62 111 ASN A N 1
ATOM 897 C CA . ASN A 1 111 ? -8.622 -0.846 -10.464 1.00 95.62 111 ASN A CA 1
ATOM 898 C C . ASN A 1 111 ? -7.685 -2.050 -10.674 1.00 95.62 111 ASN A C 1
ATOM 900 O O . ASN A 1 111 ? -7.428 -2.452 -11.812 1.00 95.62 111 ASN A O 1
ATOM 904 N N . ILE A 1 112 ? -7.164 -2.615 -9.582 1.00 95.94 112 ILE A N 1
ATOM 905 C CA . ILE A 1 112 ? -6.306 -3.800 -9.619 1.00 95.94 112 ILE A CA 1
ATOM 906 C C . ILE A 1 112 ? -7.200 -5.035 -9.743 1.00 95.94 112 ILE A C 1
ATOM 908 O O . ILE A 1 112 ? -7.920 -5.389 -8.808 1.00 95.94 112 ILE A O 1
ATOM 912 N N . SER A 1 113 ? -7.137 -5.721 -10.882 1.00 94.12 113 SER A N 1
ATOM 913 C CA . SER A 1 113 ? -7.844 -6.992 -11.070 1.00 94.12 113 SER A CA 1
ATOM 914 C C . SER A 1 113 ? -7.055 -8.177 -10.518 1.00 94.12 113 SER A C 1
ATOM 916 O O . SER A 1 113 ? -7.646 -9.121 -10.000 1.00 94.12 113 SER A O 1
ATOM 918 N N . ASP A 1 114 ? -5.725 -8.117 -10.585 1.00 94.00 114 ASP A N 1
ATOM 919 C CA . ASP A 1 114 ? -4.847 -9.228 -10.226 1.00 94.00 114 ASP A CA 1
ATOM 920 C C . ASP A 1 114 ? -3.471 -8.732 -9.763 1.00 94.00 114 ASP A C 1
ATOM 922 O O . ASP A 1 114 ? -2.957 -7.739 -10.287 1.00 94.00 114 ASP A O 1
ATOM 926 N N . VAL A 1 115 ? -2.879 -9.446 -8.805 1.00 93.38 115 VAL A N 1
ATOM 927 C CA . VAL A 1 115 ? -1.506 -9.239 -8.324 1.00 93.38 115 VAL A CA 1
ATOM 928 C C . VAL A 1 115 ? -0.828 -10.597 -8.308 1.00 93.38 115 VAL A C 1
ATOM 930 O O . VAL A 1 115 ? -1.243 -11.491 -7.574 1.00 93.38 115 VAL A O 1
ATOM 933 N N . LYS A 1 116 ? 0.215 -10.760 -9.118 1.00 91.38 116 LYS A N 1
ATOM 934 C CA . LYS A 1 116 ? 0.947 -12.023 -9.233 1.00 91.38 116 LYS A CA 1
ATOM 935 C C . LYS A 1 116 ? 2.418 -11.821 -8.958 1.00 91.38 116 LYS A C 1
ATOM 937 O O . LYS A 1 116 ? 3.040 -10.942 -9.552 1.00 91.38 116 LYS A O 1
ATOM 942 N N . ARG A 1 117 ? 2.976 -12.677 -8.106 1.00 86.50 117 ARG A N 1
ATOM 943 C CA . ARG A 1 117 ? 4.421 -12.792 -7.940 1.00 86.50 117 ARG A CA 1
ATOM 944 C C . ARG A 1 117 ? 4.990 -13.668 -9.048 1.00 86.50 117 ARG A C 1
ATOM 946 O O . ARG A 1 117 ? 4.534 -14.789 -9.258 1.00 86.50 117 ARG A O 1
ATOM 953 N N . PHE A 1 118 ? 6.005 -13.160 -9.721 1.00 83.50 118 PHE A N 1
ATOM 954 C CA . PHE A 1 118 ? 6.810 -13.893 -10.679 1.00 83.50 118 PHE A CA 1
ATOM 955 C C . PHE A 1 118 ? 8.184 -14.092 -10.058 1.00 83.50 118 PHE A C 1
ATOM 957 O O . PHE A 1 118 ? 8.926 -13.133 -9.863 1.00 83.50 118 PHE A O 1
ATOM 964 N N . ASN A 1 119 ? 8.480 -15.345 -9.717 1.00 75.56 119 ASN A N 1
ATOM 965 C CA . ASN A 1 119 ? 9.779 -15.770 -9.224 1.00 75.56 119 ASN A CA 1
ATOM 966 C C . ASN A 1 119 ? 10.326 -16.819 -10.192 1.00 75.56 119 ASN A C 1
ATOM 968 O O . ASN A 1 119 ? 9.926 -17.984 -10.140 1.00 75.56 119 ASN A O 1
ATOM 972 N N . HIS A 1 120 ? 11.178 -16.390 -11.119 1.00 68.12 120 HIS A N 1
ATOM 973 C CA . HIS A 1 120 ? 11.900 -17.320 -11.978 1.00 68.12 120 HIS A CA 1
ATOM 974 C C . HIS A 1 120 ? 13.260 -17.614 -11.368 1.00 68.12 120 HIS A C 1
ATOM 976 O O . HIS A 1 120 ? 14.011 -16.689 -11.045 1.00 68.12 120 HIS A O 1
ATOM 982 N N . ALA A 1 121 ? 13.545 -18.918 -11.245 1.00 56.31 121 ALA A N 1
ATOM 983 C CA . ALA A 1 121 ? 14.830 -19.435 -10.817 1.00 56.31 121 ALA A CA 1
ATOM 984 C C . ALA A 1 121 ? 15.921 -18.695 -11.589 1.00 56.31 121 ALA A C 1
ATOM 986 O O . ALA A 1 121 ? 15.931 -18.720 -12.817 1.00 56.31 121 ALA A O 1
ATOM 987 N N . GLU A 1 122 ? 16.756 -18.011 -10.814 1.00 54.34 122 GLU A N 1
ATOM 988 C CA . GLU A 1 122 ? 17.918 -17.209 -11.171 1.00 54.34 122 GLU A CA 1
ATOM 989 C C . GLU A 1 122 ? 17.827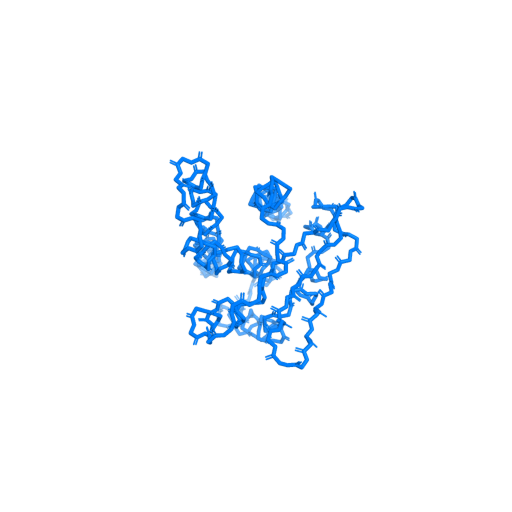 -15.733 -10.743 1.00 54.34 122 GLU A C 1
ATOM 991 O O . GLU A 1 122 ? 18.509 -15.429 -9.776 1.00 54.34 122 GLU A O 1
ATOM 996 N N . PHE A 1 123 ? 17.042 -14.802 -11.309 1.00 58.78 123 PHE A N 1
ATOM 997 C CA . PHE A 1 123 ? 17.239 -13.366 -10.950 1.00 58.78 123 PHE A CA 1
ATOM 998 C C . PHE A 1 123 ? 16.024 -12.425 -11.100 1.00 58.78 123 PHE A C 1
ATOM 1000 O O . PHE A 1 123 ? 16.184 -11.199 -11.084 1.00 58.78 123 PHE A O 1
ATOM 1007 N N . VAL A 1 124 ? 14.806 -12.954 -11.252 1.00 65.81 124 VAL A N 1
ATOM 1008 C CA . VAL A 1 124 ? 13.590 -12.135 -11.414 1.00 65.81 124 VAL A CA 1
ATOM 1009 C C . VAL A 1 124 ? 12.619 -12.459 -10.293 1.00 65.81 124 VAL A C 1
ATOM 1011 O O . VAL A 1 124 ? 11.973 -13.502 -10.322 1.00 65.81 124 VAL A O 1
ATOM 1014 N N . ASP A 1 125 ? 12.541 -11.554 -9.317 1.00 77.25 125 ASP A N 1
ATOM 1015 C CA . ASP A 1 125 ? 11.529 -11.557 -8.264 1.00 77.25 125 ASP A CA 1
ATOM 1016 C C . ASP A 1 125 ? 10.733 -10.250 -8.345 1.00 77.25 125 ASP A C 1
ATOM 1018 O O . ASP A 1 125 ? 11.202 -9.179 -7.941 1.00 77.25 125 ASP A O 1
ATOM 1022 N N . GLU A 1 126 ? 9.564 -10.328 -8.973 1.00 84.81 126 GLU A N 1
ATOM 1023 C CA . GLU A 1 126 ? 8.729 -9.190 -9.361 1.00 84.81 126 GLU A CA 1
ATOM 1024 C C . GLU A 1 126 ? 7.262 -9.438 -9.024 1.00 84.81 126 GLU A C 1
ATOM 1026 O O . GLU A 1 126 ? 6.778 -10.569 -9.028 1.00 84.81 126 GLU A O 1
ATOM 1031 N N . PHE A 1 127 ? 6.532 -8.356 -8.782 1.00 86.94 127 PHE A N 1
ATOM 1032 C CA . PHE A 1 127 ? 5.081 -8.345 -8.728 1.00 86.94 127 PHE A CA 1
ATOM 1033 C C . PHE A 1 127 ? 4.526 -7.691 -9.984 1.00 86.94 127 PHE A C 1
ATOM 1035 O O . PHE A 1 127 ? 4.909 -6.581 -10.360 1.00 86.94 127 PHE A O 1
ATOM 1042 N N . HIS A 1 128 ? 3.598 -8.390 -10.626 1.00 91.12 128 HIS A N 1
ATOM 1043 C CA . HIS A 1 128 ? 2.835 -7.880 -11.750 1.00 91.12 128 HIS A CA 1
ATOM 1044 C C . HIS A 1 128 ? 1.434 -7.538 -11.265 1.00 91.12 128 HIS A C 1
ATOM 1046 O O . HIS A 1 128 ? 0.665 -8.422 -10.879 1.00 91.12 128 HIS A O 1
ATOM 1052 N N . PHE A 1 129 ? 1.099 -6.258 -11.331 1.00 93.06 129 PHE A N 1
ATOM 1053 C CA . PHE A 1 129 ? -0.249 -5.765 -11.116 1.00 93.06 129 PHE A CA 1
ATOM 1054 C C . PHE A 1 129 ? -0.939 -5.632 -12.468 1.00 93.06 129 PHE A C 1
ATOM 1056 O O . PHE A 1 129 ? -0.409 -5.003 -13.387 1.00 93.06 129 PHE A O 1
ATOM 1063 N N . THR A 1 130 ? -2.133 -6.199 -12.586 1.00 93.62 130 THR A N 1
ATOM 1064 C CA . THR A 1 130 ? -3.015 -5.940 -13.727 1.00 93.62 130 THR A CA 1
ATOM 1065 C C . THR A 1 1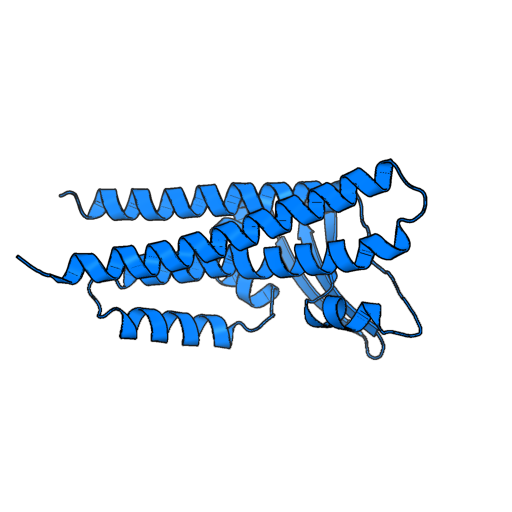30 ? -3.975 -4.821 -13.338 1.00 93.62 130 THR A C 1
ATOM 1067 O O . THR A 1 130 ? -4.809 -5.003 -12.453 1.00 93.62 130 THR A O 1
ATOM 1070 N N . VAL A 1 131 ? -3.834 -3.657 -13.973 1.00 92.00 131 VAL A N 1
ATOM 1071 C CA . VAL A 1 131 ? -4.569 -2.422 -13.665 1.00 92.00 131 VAL A CA 1
ATOM 1072 C C . VAL A 1 131 ? -5.269 -1.926 -14.922 1.00 92.00 131 VAL A C 1
ATOM 1074 O O . VAL A 1 131 ? -4.600 -1.465 -15.845 1.00 92.00 131 VAL A O 1
ATOM 1077 N N . SER A 1 132 ? -6.602 -2.014 -14.979 1.00 86.44 132 SER A N 1
ATOM 1078 C CA . SER A 1 132 ? -7.385 -1.621 -16.169 1.00 86.44 132 SER A CA 1
ATOM 1079 C C . SER A 1 132 ? -6.776 -2.149 -17.485 1.00 86.44 132 SER A C 1
ATOM 1081 O O . SER A 1 132 ? -6.540 -1.381 -18.413 1.00 86.44 132 SER A O 1
ATOM 1083 N N . GLU A 1 133 ? -6.446 -3.447 -17.518 1.00 78.75 133 GLU A N 1
ATOM 1084 C CA . GLU A 1 133 ? -5.799 -4.164 -18.641 1.00 78.75 133 GLU A CA 1
ATOM 1085 C C . GLU A 1 133 ? -4.330 -3.794 -18.933 1.00 78.75 133 GLU A C 1
ATOM 1087 O O . GLU A 1 133 ? -3.675 -4.444 -19.750 1.00 78.75 133 GLU A O 1
ATOM 1092 N N . LYS A 1 134 ? -3.756 -2.819 -18.221 1.00 86.00 134 LYS A N 1
ATOM 1093 C CA . LYS A 1 134 ? -2.321 -2.507 -18.260 1.00 86.00 134 LYS A CA 1
ATOM 1094 C C . LYS A 1 134 ? -1.557 -3.339 -17.234 1.00 86.00 134 LYS A C 1
ATOM 1096 O O . LYS A 1 134 ? -2.077 -3.662 -16.168 1.00 86.00 134 LYS A O 1
ATOM 1101 N N . LYS A 1 135 ? -0.295 -3.655 -17.533 1.00 87.81 135 LYS A N 1
ATOM 1102 C CA . LYS A 1 135 ? 0.607 -4.341 -16.598 1.00 87.81 135 LYS A CA 1
ATOM 1103 C C . LYS A 1 135 ? 1.554 -3.342 -15.949 1.00 87.81 135 LYS A C 1
ATOM 1105 O O . LYS A 1 135 ? 2.313 -2.681 -16.652 1.00 87.81 135 LYS A O 1
ATOM 1110 N N . ILE A 1 136 ? 1.530 -3.277 -14.623 1.00 89.25 136 ILE A N 1
ATOM 1111 C CA . ILE A 1 136 ? 2.519 -2.560 -13.815 1.00 89.25 136 ILE A CA 1
ATOM 1112 C C . ILE A 1 136 ? 3.446 -3.602 -13.198 1.00 89.25 136 ILE A C 1
ATOM 1114 O O . ILE A 1 136 ? 2.987 -4.515 -12.514 1.00 89.25 136 ILE A O 1
ATOM 1118 N N . VAL A 1 137 ? 4.741 -3.482 -13.475 1.00 87.12 137 VAL A N 1
ATOM 1119 C CA . VAL A 1 137 ? 5.768 -4.413 -12.999 1.00 87.12 137 VAL A CA 1
ATOM 1120 C C . VAL A 1 137 ? 6.647 -3.688 -11.994 1.00 87.12 137 VAL A C 1
ATOM 1122 O O . VAL A 1 137 ? 7.246 -2.665 -12.325 1.00 87.12 137 VAL A O 1
ATOM 1125 N N . ILE A 1 138 ? 6.721 -4.217 -10.777 1.00 84.56 138 ILE A N 1
ATOM 1126 C CA . ILE A 1 138 ? 7.539 -3.680 -9.686 1.00 84.56 138 ILE A CA 1
ATOM 1127 C C . ILE A 1 138 ? 8.369 -4.819 -9.098 1.00 84.56 138 ILE A C 1
ATOM 1129 O O . ILE A 1 138 ? 7.855 -5.918 -8.901 1.00 84.56 138 ILE A O 1
ATOM 1133 N N . LYS A 1 139 ? 9.648 -4.581 -8.793 1.00 81.25 139 LYS A N 1
ATOM 1134 C CA . LYS A 1 139 ? 10.488 -5.584 -8.116 1.00 81.25 139 LYS A CA 1
ATOM 1135 C C . LYS A 1 139 ? 9.925 -5.916 -6.729 1.00 81.25 139 LYS A C 1
ATOM 1137 O O . LYS A 1 139 ? 9.427 -5.042 -6.025 1.00 81.25 139 LYS A O 1
ATOM 1142 N N . ASN A 1 140 ? 10.035 -7.166 -6.292 1.00 77.94 140 ASN A N 1
ATOM 1143 C CA . ASN A 1 140 ? 9.850 -7.481 -4.875 1.00 77.94 140 ASN A CA 1
ATOM 1144 C C . ASN A 1 140 ? 10.895 -6.717 -4.035 1.00 77.94 140 ASN A C 1
ATOM 1146 O O . ASN A 1 140 ? 11.983 -6.423 -4.530 1.00 77.94 140 ASN A O 1
ATOM 1150 N N . LEU A 1 141 ? 10.599 -6.415 -2.768 1.00 73.50 141 LEU A N 1
ATOM 1151 C CA . LEU A 1 141 ? 11.486 -5.657 -1.882 1.00 73.50 141 LEU A CA 1
ATOM 1152 C C . LEU A 1 141 ? 12.874 -6.303 -1.754 1.00 73.50 141 LEU A C 1
ATOM 1154 O O . LEU A 1 141 ? 13.889 -5.613 -1.819 1.00 73.50 141 LEU A O 1
ATOM 1158 N N . GLU A 1 142 ? 12.937 -7.627 -1.620 1.00 67.50 142 GLU A N 1
ATOM 1159 C CA . GLU A 1 142 ? 14.207 -8.362 -1.582 1.00 67.50 142 GLU A CA 1
ATOM 1160 C C . GLU A 1 142 ? 14.958 -8.245 -2.915 1.00 67.50 142 GLU A C 1
ATOM 1162 O O . GLU A 1 142 ? 16.146 -7.918 -2.933 1.00 67.50 142 GLU A O 1
ATOM 1167 N N . GLY A 1 143 ? 14.250 -8.404 -4.037 1.00 67.38 143 GLY A N 1
ATOM 1168 C CA . GLY A 1 143 ? 14.802 -8.192 -5.376 1.00 67.38 143 GLY A CA 1
ATOM 1169 C C . GLY A 1 143 ? 15.314 -6.764 -5.593 1.00 67.38 143 GLY A C 1
ATOM 1170 O O . GLY A 1 143 ? 16.359 -6.573 -6.212 1.00 67.38 143 GLY A O 1
ATOM 1171 N N . ALA A 1 144 ? 14.636 -5.757 -5.039 1.00 70.81 144 ALA A N 1
ATOM 1172 C CA . ALA A 1 144 ? 15.064 -4.362 -5.089 1.00 70.81 144 ALA A CA 1
ATOM 1173 C C . ALA A 1 144 ? 16.312 -4.108 -4.224 1.00 70.81 144 ALA A C 1
ATOM 1175 O O . ALA A 1 144 ? 17.230 -3.418 -4.664 1.00 70.81 144 ALA A O 1
ATOM 1176 N N . ARG A 1 145 ? 16.382 -4.703 -3.024 1.00 67.75 145 ARG A N 1
ATOM 1177 C CA . ARG A 1 145 ? 17.522 -4.577 -2.099 1.00 67.75 145 ARG A CA 1
ATOM 1178 C C . ARG A 1 145 ? 18.790 -5.243 -2.628 1.00 67.75 145 ARG A C 1
ATOM 1180 O O . ARG A 1 145 ? 19.863 -4.649 -2.563 1.00 67.75 145 ARG A O 1
ATOM 1187 N N . TYR A 1 146 ? 18.683 -6.472 -3.131 1.00 67.50 146 TYR A N 1
ATOM 11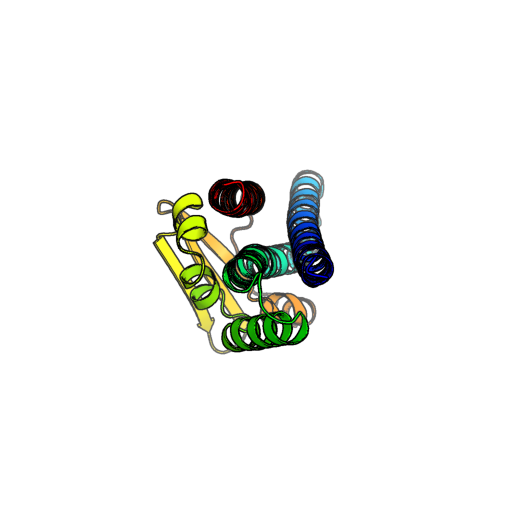88 C CA . TYR A 1 146 ? 19.845 -7.256 -3.563 1.00 67.50 146 TYR A CA 1
ATOM 1189 C C . TYR A 1 146 ? 20.177 -7.082 -5.048 1.00 67.50 146 TYR A C 1
ATOM 1191 O O . TYR A 1 146 ? 21.310 -7.337 -5.456 1.00 67.50 146 TYR A O 1
ATOM 1199 N N . GLY A 1 147 ? 19.238 -6.578 -5.855 1.00 62.50 147 GLY A N 1
ATOM 1200 C CA . GLY A 1 147 ? 19.435 -6.352 -7.288 1.00 62.50 147 GLY A CA 1
ATOM 1201 C C . GLY A 1 147 ? 20.564 -5.372 -7.619 1.00 62.50 147 GLY A C 1
ATOM 1202 O O . GLY A 1 147 ? 21.181 -5.501 -8.675 1.00 62.50 147 GLY A O 1
ATOM 1203 N N . ALA A 1 148 ? 20.886 -4.439 -6.716 1.00 60.91 148 ALA A N 1
ATOM 1204 C CA . ALA A 1 148 ? 22.012 -3.514 -6.877 1.00 60.91 148 ALA A CA 1
ATOM 1205 C C . ALA A 1 148 ? 23.384 -4.219 -6.844 1.00 60.91 148 ALA A C 1
ATOM 1207 O O . ALA A 1 148 ? 24.343 -3.729 -7.437 1.00 60.91 148 ALA A O 1
ATOM 1208 N N . PHE A 1 149 ? 23.468 -5.384 -6.192 1.00 62.38 149 PHE A N 1
ATOM 1209 C CA . PHE A 1 149 ? 24.696 -6.172 -6.036 1.00 62.38 149 PHE A CA 1
ATOM 1210 C C . PHE A 1 149 ? 24.813 -7.318 -7.055 1.00 62.38 149 PHE A C 1
ATOM 1212 O O . PHE A 1 149 ? 25.817 -8.032 -7.075 1.00 62.38 149 PHE A O 1
ATOM 1219 N N . ALA A 1 150 ? 23.800 -7.517 -7.904 1.00 58.53 150 ALA A N 1
ATOM 1220 C CA . ALA A 1 150 ? 23.796 -8.584 -8.896 1.00 58.53 150 ALA A CA 1
ATOM 1221 C C . ALA A 1 150 ? 24.776 -8.287 -10.047 1.00 58.53 150 ALA A C 1
ATOM 1223 O O . ALA A 1 150 ? 24.771 -7.197 -10.622 1.00 58.53 150 ALA A O 1
ATOM 1224 N N . ARG A 1 151 ? 25.592 -9.286 -10.424 1.00 47.78 151 ARG A N 1
ATOM 1225 C CA . ARG A 1 151 ? 26.541 -9.191 -11.554 1.00 47.78 151 ARG A CA 1
ATOM 1226 C C . ARG A 1 151 ? 25.839 -9.063 -12.914 1.00 47.78 151 ARG A C 1
ATOM 1228 O O . ARG A 1 151 ? 26.363 -8.384 -13.787 1.00 47.78 151 ARG A O 1
ATOM 1235 N N . ASN A 1 152 ? 24.653 -9.662 -13.065 1.00 51.16 152 ASN A N 1
ATOM 1236 C CA . ASN A 1 152 ? 23.811 -9.570 -14.261 1.00 51.16 152 ASN A CA 1
ATOM 1237 C C . ASN A 1 152 ? 22.507 -8.840 -13.919 1.00 51.16 152 ASN A C 1
ATOM 1239 O O . ASN A 1 152 ? 21.654 -9.359 -13.199 1.00 51.16 152 ASN A O 1
ATOM 1243 N N . LYS A 1 153 ? 22.367 -7.613 -14.427 1.00 55.81 153 LYS A N 1
ATOM 1244 C CA . LYS A 1 153 ? 21.257 -6.704 -14.126 1.00 55.81 153 LYS A CA 1
ATOM 1245 C C . LYS A 1 153 ? 20.117 -6.897 -15.137 1.00 55.81 153 LYS A C 1
ATOM 1247 O O . LYS A 1 153 ? 19.969 -6.105 -16.062 1.00 55.81 153 LYS A O 1
ATOM 1252 N N . ASN A 1 154 ? 19.324 -7.962 -15.003 1.00 53.12 154 ASN A N 1
ATOM 1253 C CA . ASN A 1 154 ? 18.154 -8.158 -15.869 1.00 53.12 154 ASN A CA 1
ATOM 1254 C C . ASN A 1 154 ? 16.977 -7.288 -15.388 1.00 53.12 154 ASN A C 1
ATOM 1256 O O . ASN A 1 154 ? 16.360 -7.541 -14.346 1.00 53.12 154 ASN A O 1
ATOM 1260 N N . PHE A 1 155 ? 16.679 -6.240 -16.157 1.00 54.66 155 PHE A N 1
ATOM 1261 C CA . PHE A 1 155 ? 15.542 -5.348 -15.940 1.00 54.66 155 PHE A CA 1
ATOM 1262 C C . PHE A 1 155 ? 14.407 -5.719 -16.904 1.00 54.66 155 PHE A C 1
ATOM 1264 O O . PHE A 1 155 ? 14.461 -5.370 -18.079 1.00 54.66 155 PHE A O 1
ATOM 1271 N N . SER A 1 156 ? 13.375 -6.417 -16.425 1.00 53.88 156 SER A N 1
ATOM 1272 C CA . SER A 1 156 ? 12.119 -6.645 -17.172 1.00 53.88 156 SER A CA 1
ATOM 1273 C C . SER A 1 156 ? 11.085 -5.532 -16.971 1.00 53.88 156 SER A C 1
ATOM 1275 O O . SER A 1 156 ? 9.964 -5.607 -17.468 1.00 53.88 156 SER A O 1
ATOM 1277 N N . SER A 1 157 ? 11.434 -4.491 -16.229 1.00 56.34 157 SER A N 1
ATOM 1278 C CA . SER A 1 157 ? 10.495 -3.501 -15.726 1.00 56.34 157 SER A CA 1
ATOM 1279 C C . SER A 1 157 ? 10.252 -2.361 -16.714 1.00 56.34 157 SER A C 1
ATOM 1281 O O . SER A 1 157 ? 11.159 -1.633 -17.123 1.00 56.34 157 SER A O 1
ATOM 1283 N N . ASN A 1 15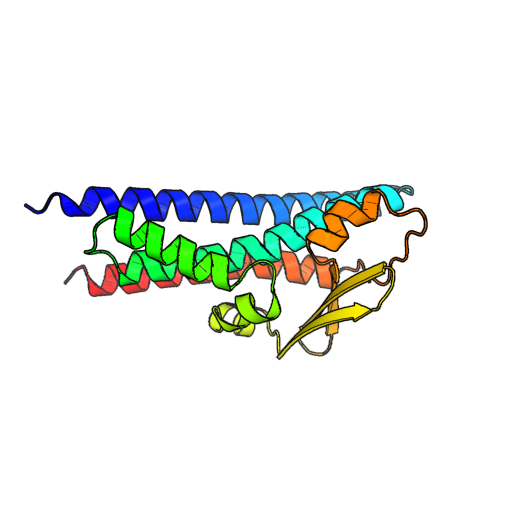8 ? 8.975 -2.163 -17.039 1.00 59.69 158 ASN A N 1
ATOM 1284 C CA . ASN A 1 158 ? 8.492 -1.016 -17.797 1.00 59.69 158 ASN A CA 1
ATOM 1285 C C . ASN A 1 158 ? 8.379 0.200 -16.868 1.00 59.69 158 ASN A C 1
ATOM 1287 O O . ASN A 1 158 ? 7.337 0.431 -16.261 1.00 59.69 158 ASN A O 1
ATOM 1291 N N . TYR A 1 159 ? 9.454 0.980 -16.739 1.00 68.12 159 TYR A N 1
ATOM 1292 C CA . TYR A 1 159 ? 9.430 2.257 -16.010 1.00 68.12 159 TYR A CA 1
ATOM 1293 C C . TYR A 1 159 ? 8.865 3.366 -16.888 1.00 68.12 159 TYR A C 1
ATOM 1295 O O . TYR A 1 159 ? 9.602 4.203 -17.429 1.00 68.12 159 TYR A O 1
ATOM 1303 N N . ASP A 1 160 ? 7.553 3.330 -17.058 1.00 74.31 160 ASP A N 1
ATOM 1304 C CA . ASP A 1 160 ? 6.804 4.282 -17.858 1.00 74.31 160 ASP A CA 1
ATOM 1305 C C . ASP A 1 160 ? 5.872 5.143 -16.991 1.00 74.31 160 ASP A C 1
ATOM 1307 O O . ASP A 1 160 ? 5.788 5.008 -15.765 1.00 74.31 160 ASP A O 1
ATOM 1311 N N . LYS A 1 161 ? 5.157 6.056 -17.652 1.00 83.19 161 LYS A N 1
ATOM 1312 C CA . LYS A 1 161 ? 4.201 6.953 -16.998 1.00 83.19 161 LYS A CA 1
ATOM 1313 C C . LYS A 1 161 ? 3.076 6.202 -16.274 1.00 83.19 161 LYS A C 1
ATOM 1315 O O . LYS A 1 161 ? 2.543 6.729 -15.305 1.00 83.19 161 LYS A O 1
ATOM 1320 N N . ASN A 1 162 ? 2.748 4.968 -16.669 1.00 87.12 162 ASN A N 1
ATOM 1321 C CA . ASN A 1 162 ? 1.697 4.197 -16.007 1.00 87.12 162 ASN A CA 1
ATOM 1322 C C . ASN A 1 162 ? 2.106 3.800 -14.582 1.00 87.12 162 ASN A C 1
ATOM 1324 O O . ASN A 1 162 ? 1.261 3.815 -13.690 1.00 87.12 162 ASN A O 1
ATOM 1328 N N . VAL A 1 163 ? 3.385 3.480 -14.347 1.00 89.44 163 VAL A N 1
ATOM 1329 C CA . VAL A 1 163 ? 3.885 3.169 -12.996 1.00 89.44 163 VAL A CA 1
ATOM 1330 C C . VAL A 1 163 ? 3.829 4.402 -12.096 1.00 89.44 163 VAL A C 1
ATOM 1332 O O . VAL A 1 163 ? 3.397 4.320 -10.949 1.00 89.44 163 VAL A O 1
ATOM 1335 N N . VAL A 1 164 ? 4.212 5.560 -12.631 1.00 90.56 164 VAL A N 1
ATOM 1336 C CA . VAL A 1 164 ? 4.125 6.848 -11.930 1.00 90.56 164 VAL A CA 1
ATOM 1337 C C . VAL A 1 164 ? 2.685 7.174 -11.546 1.00 90.56 164 VAL A C 1
ATOM 1339 O O . VAL A 1 164 ? 2.408 7.478 -10.385 1.00 90.56 164 VAL A O 1
ATOM 1342 N N . ASP A 1 165 ? 1.762 7.073 -12.499 1.00 92.62 165 ASP A N 1
ATOM 1343 C CA . ASP A 1 165 ? 0.345 7.344 -12.259 1.00 92.62 165 ASP A CA 1
ATOM 1344 C C . ASP A 1 165 ? -0.254 6.356 -11.252 1.00 92.62 165 ASP A C 1
ATOM 1346 O O . ASP A 1 165 ? -1.085 6.732 -10.424 1.00 92.62 165 ASP A O 1
ATOM 1350 N N . PHE A 1 166 ? 0.194 5.100 -11.284 1.00 95.19 166 PHE A N 1
ATOM 1351 C CA . PHE A 1 166 ? -0.196 4.088 -10.312 1.00 95.19 166 PHE A CA 1
ATOM 1352 C C . PHE A 1 166 ? 0.273 4.439 -8.892 1.00 95.19 166 PHE A C 1
ATOM 1354 O O . PHE A 1 166 ? -0.538 4.410 -7.969 1.00 95.19 166 PHE A O 1
ATOM 1361 N N . LEU A 1 167 ? 1.536 4.841 -8.710 1.00 96.00 167 LEU A N 1
ATOM 1362 C CA . LEU A 1 167 ? 2.067 5.240 -7.399 1.00 96.00 167 LEU A CA 1
ATOM 1363 C C . LEU A 1 167 ? 1.401 6.514 -6.855 1.00 96.00 167 LEU A C 1
ATOM 1365 O O . LEU A 1 167 ? 1.105 6.587 -5.662 1.00 96.00 167 LEU A O 1
ATOM 1369 N N . LYS A 1 168 ? 1.105 7.497 -7.717 1.00 96.69 168 LYS A N 1
ATOM 1370 C CA . LYS A 1 168 ? 0.332 8.694 -7.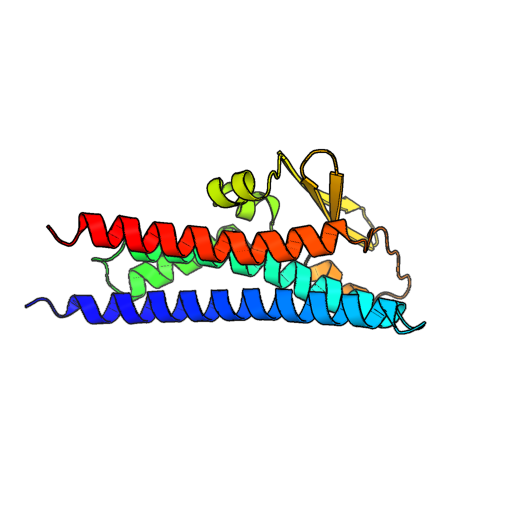332 1.00 96.69 168 LYS A CA 1
ATOM 1371 C C . LYS A 1 168 ? -1.046 8.309 -6.799 1.00 96.69 168 LYS A C 1
ATOM 1373 O O . LYS A 1 168 ? -1.398 8.685 -5.683 1.00 96.69 168 LYS A O 1
ATOM 1378 N N . LYS A 1 169 ? -1.779 7.483 -7.552 1.00 97.06 169 LYS A N 1
ATOM 1379 C CA . LYS A 1 169 ? -3.099 6.992 -7.139 1.00 97.06 169 LYS A CA 1
ATOM 1380 C C . LYS A 1 169 ? -3.041 6.163 -5.861 1.00 97.06 169 LYS A C 1
ATOM 1382 O O . LYS A 1 169 ? -3.925 6.313 -5.029 1.00 97.06 169 LYS A O 1
ATOM 1387 N N . LEU A 1 170 ? -2.024 5.314 -5.686 1.00 97.81 170 LEU A N 1
ATOM 1388 C CA . LEU A 1 170 ? -1.804 4.564 -4.444 1.00 97.81 170 LEU A CA 1
ATOM 1389 C C . LEU A 1 170 ? -1.749 5.516 -3.247 1.00 97.81 170 LEU A C 1
ATOM 1391 O O . LEU A 1 170 ? -2.501 5.344 -2.293 1.00 97.81 170 LEU A O 1
ATOM 1395 N N . SER A 1 171 ? -0.902 6.541 -3.336 1.00 97.69 171 SER A N 1
ATOM 1396 C CA . SER A 1 171 ? -0.748 7.557 -2.296 1.00 97.69 171 SER A CA 1
ATOM 1397 C C . SER A 1 171 ? -2.071 8.278 -2.004 1.00 97.69 171 SER A C 1
ATOM 1399 O O . SER A 1 171 ? -2.522 8.314 -0.864 1.00 97.69 171 SER A O 1
ATOM 1401 N N . GLU A 1 172 ? -2.740 8.803 -3.030 1.00 97.88 172 GLU A N 1
ATOM 1402 C CA . GLU A 1 172 ? -4.004 9.534 -2.870 1.00 97.88 172 GLU A CA 1
ATOM 1403 C C . GLU A 1 172 ? -5.107 8.659 -2.258 1.00 97.88 172 GLU A C 1
ATOM 1405 O O . GLU A 1 172 ? -5.755 9.048 -1.284 1.00 97.88 172 GLU A O 1
ATOM 1410 N N . LYS A 1 173 ? -5.300 7.448 -2.793 1.00 98.12 173 LYS A N 1
ATOM 1411 C CA . LYS A 1 173 ? -6.389 6.561 -2.372 1.00 98.12 173 LYS A CA 1
ATOM 1412 C C . LYS A 1 173 ? -6.179 5.969 -0.991 1.00 98.12 173 LYS A C 1
ATOM 1414 O O . LYS A 1 173 ? -7.159 5.832 -0.266 1.00 98.12 173 LYS A O 1
ATOM 1419 N N . THR A 1 174 ? -4.944 5.689 -0.580 1.00 97.69 174 THR A N 1
ATOM 1420 C CA . THR A 1 174 ? -4.677 5.290 0.807 1.00 97.69 174 THR A CA 1
ATOM 1421 C C . THR A 1 174 ? -5.102 6.382 1.791 1.00 97.69 174 THR A C 1
ATOM 1423 O O . THR A 1 174 ? -5.835 6.093 2.737 1.00 97.69 174 THR A O 1
ATOM 1426 N N . ALA A 1 175 ? -4.728 7.640 1.538 1.00 94.94 175 ALA A N 1
ATOM 1427 C CA . ALA A 1 175 ? -5.087 8.747 2.421 1.00 94.94 175 ALA A CA 1
ATOM 1428 C C . ALA A 1 175 ? -6.610 8.975 2.476 1.00 94.94 175 ALA A C 1
ATOM 1430 O O . ALA A 1 175 ? -7.174 9.138 3.561 1.00 94.94 175 ALA A O 1
ATOM 1431 N N . GLU A 1 176 ? -7.288 8.949 1.321 1.00 96.94 176 GLU A N 1
ATOM 1432 C CA . GLU A 1 176 ? -8.750 9.071 1.237 1.00 96.94 176 GLU A CA 1
ATOM 1433 C C . GLU A 1 176 ? -9.465 7.974 2.040 1.00 96.94 176 GLU A C 1
ATOM 1435 O O . GLU A 1 176 ? -10.353 8.279 2.842 1.00 96.94 176 GLU A O 1
ATOM 1440 N N . ILE A 1 177 ? -9.059 6.711 1.861 1.00 97.00 177 ILE A N 1
ATOM 1441 C CA . ILE A 1 177 ? -9.662 5.564 2.552 1.00 97.00 177 ILE A CA 1
ATOM 1442 C C . ILE A 1 177 ? -9.483 5.706 4.061 1.00 97.00 177 ILE A C 1
ATOM 1444 O O . ILE A 1 177 ? -10.464 5.624 4.799 1.00 97.00 177 ILE A O 1
ATOM 1448 N N . ARG A 1 178 ? -8.267 6.001 4.537 1.00 94.12 178 ARG A N 1
ATOM 1449 C CA . ARG A 1 178 ? -8.020 6.183 5.973 1.00 94.12 178 ARG A CA 1
ATOM 1450 C C . ARG A 1 178 ? -8.903 7.280 6.569 1.00 94.12 178 ARG A C 1
ATOM 1452 O O . ARG A 1 178 ? -9.484 7.089 7.637 1.00 94.12 178 ARG A O 1
ATOM 1459 N N . VAL A 1 179 ? -8.995 8.436 5.908 1.00 92.69 179 VAL A N 1
ATOM 1460 C CA . VAL A 1 179 ? -9.858 9.537 6.365 1.00 92.69 179 VAL A CA 1
ATOM 1461 C C . VAL A 1 179 ? -11.317 9.078 6.437 1.00 92.69 179 VAL A C 1
ATOM 1463 O O . VAL A 1 179 ? -11.991 9.363 7.427 1.00 92.69 179 VAL A O 1
ATOM 1466 N N . GLY A 1 180 ? -11.782 8.317 5.443 1.00 93.88 180 GLY A N 1
ATOM 1467 C CA . GLY A 1 180 ? -13.099 7.680 5.453 1.00 93.88 180 GLY A CA 1
ATOM 1468 C C . GLY A 1 180 ? -13.319 6.783 6.675 1.00 93.88 180 GLY A C 1
ATOM 1469 O O . GLY A 1 180 ? -14.299 6.973 7.394 1.00 93.88 180 GLY A O 1
ATOM 1470 N N . MET A 1 181 ? -12.373 5.885 6.965 1.00 92.56 181 MET A N 1
ATOM 1471 C CA . MET A 1 181 ? -12.439 4.966 8.110 1.00 92.56 181 MET A CA 1
ATOM 1472 C C . MET A 1 181 ? -12.552 5.708 9.450 1.00 92.56 181 MET A C 1
ATOM 1474 O O . MET A 1 181 ? -13.378 5.356 10.294 1.00 92.56 181 MET A O 1
ATOM 1478 N N . ILE A 1 182 ? -11.742 6.755 9.652 1.00 89.69 182 ILE A N 1
ATOM 1479 C CA . ILE A 1 182 ? -11.758 7.554 10.890 1.00 89.69 182 ILE A CA 1
ATOM 1480 C C . ILE A 1 182 ? -13.086 8.304 11.030 1.00 89.69 182 ILE A C 1
ATOM 1482 O O . ILE A 1 182 ? -13.697 8.278 12.100 1.00 89.69 182 ILE A O 1
ATOM 1486 N N . ASN A 1 183 ? -13.556 8.937 9.953 1.00 90.56 183 ASN A N 1
ATOM 1487 C CA . ASN A 1 183 ? -14.809 9.691 9.962 1.00 90.56 183 ASN A CA 1
ATOM 1488 C C . ASN A 1 183 ? -16.020 8.791 10.239 1.00 90.56 183 ASN A C 1
ATOM 1490 O O . ASN A 1 183 ? -16.893 9.161 11.027 1.00 90.56 183 ASN A O 1
ATOM 1494 N N . GLU A 1 184 ? -16.073 7.608 9.621 1.00 91.75 184 GLU A N 1
ATOM 1495 C CA . GLU A 1 184 ? -17.136 6.631 9.863 1.00 91.75 184 GLU A CA 1
ATOM 1496 C C . GLU A 1 184 ? -17.144 6.177 11.326 1.00 91.75 184 GLU A C 1
ATOM 1498 O O . GLU A 1 184 ? -18.197 6.137 11.971 1.00 91.75 184 GLU A O 1
ATOM 1503 N N . PHE A 1 185 ? -15.968 5.865 11.867 1.00 88.50 185 PHE A N 1
ATOM 1504 C CA . PHE A 1 185 ? -15.830 5.459 13.254 1.00 88.50 185 PHE A CA 1
ATOM 1505 C C . PHE A 1 185 ? -16.278 6.567 14.222 1.00 88.50 185 PHE A C 1
ATOM 1507 O O . PHE A 1 185 ? -17.097 6.309 15.108 1.00 88.50 185 PHE A O 1
ATOM 1514 N N . ASP A 1 186 ? -15.797 7.801 14.048 1.00 85.44 186 ASP A N 1
ATOM 1515 C CA . ASP A 1 186 ? -16.140 8.921 14.930 1.00 85.44 186 ASP A CA 1
ATOM 1516 C C . ASP A 1 186 ? -17.636 9.267 14.844 1.00 85.44 186 ASP A C 1
ATOM 1518 O O . ASP A 1 186 ? -18.254 9.601 15.856 1.00 85.44 186 ASP A O 1
ATOM 1522 N N . GLY A 1 187 ? -18.254 9.134 13.665 1.00 87.19 187 GLY A N 1
ATOM 1523 C CA . GLY A 1 187 ? -19.697 9.312 13.487 1.00 87.19 187 GLY A CA 1
ATOM 1524 C C . GLY A 1 187 ? -20.541 8.309 14.283 1.00 87.19 187 GLY A C 1
ATOM 1525 O O . GLY A 1 187 ? -21.604 8.669 14.790 1.00 87.19 187 GLY A O 1
ATOM 1526 N N . LYS A 1 188 ? -20.059 7.070 14.448 1.00 84.19 188 LYS A N 1
ATOM 1527 C CA . LYS A 1 188 ? -20.731 6.025 15.244 1.00 84.19 188 LYS A CA 1
ATOM 1528 C C . LYS A 1 188 ? -20.575 6.216 16.757 1.00 84.19 188 LYS A C 1
ATOM 1530 O O . LYS A 1 188 ? -21.436 5.759 17.498 1.00 84.19 188 LYS A O 1
ATOM 1535 N N . HIS A 1 189 ? -19.518 6.896 17.206 1.00 72.56 189 HIS A N 1
ATOM 1536 C CA . HIS A 1 189 ? -19.166 7.040 18.630 1.00 72.56 189 HIS A CA 1
ATOM 1537 C C . HIS A 1 189 ? -19.433 8.442 19.211 1.00 72.56 189 HIS A C 1
ATOM 1539 O O . HIS A 1 189 ? -19.125 8.695 20.372 1.00 72.56 189 HIS A O 1
ATOM 1545 N N . LYS A 1 190 ? -19.995 9.364 18.418 1.00 61.34 190 LYS A N 1
ATOM 1546 C CA . LYS A 1 190 ? -20.458 10.694 18.863 1.00 61.34 190 LYS A CA 1
ATOM 1547 C C . LYS A 1 190 ? -21.945 10.738 19.271 1.00 61.34 190 LYS A C 1
ATOM 1549 O O . LYS A 1 190 ? -22.466 11.830 19.485 1.00 61.34 190 LYS A O 1
ATOM 1554 N N . LYS A 1 191 ? -22.625 9.590 19.359 1.00 41.81 191 LYS A N 1
ATOM 1555 C CA . LYS A 1 191 ? -23.991 9.449 19.898 1.00 41.81 191 LYS A CA 1
ATOM 1556 C C . LYS A 1 191 ? -23.950 8.803 21.273 1.00 41.81 191 LYS A C 1
ATOM 1558 O O . LYS A 1 191 ? -24.836 9.152 22.079 1.00 41.81 191 LYS A O 1
#

Sequence (191 aa):
MNNNSYGRNQVVGEVMYLEMIGHDFVKSALLLFDTKEKTTEWSDYVYSFNLLASQALEILPKSLIATRICLEKNNNLIEEIRNTINRELECLSHKLDNIFNEVPELKKSLNISDVKRFNHAEFVDEFHFTVSEKKIVIKNLEGARYGAFARNKNFSSNYDKNVVDFLKKLSEKTAEIRVGMINEFDGKHKK

Secondary structure (DSSP, 8-state):
--TTHHHHHHHHHHHHHHHHHHHHHHHHHHHHHHHHTT-S-HHHHHHHHHHHHHHHHHHHHHHHHHHHHHHHTTTS-HHHHHHHHHHHHHHHTT-HHHHHHH-HHHHHHTTEEEEEEEEETTTEEEEEEEETTEEEEEE-HHHHHHHTT-SS-------SHHHHHHHHHHHHHHHHHHHHHHHHHHHHH--

pLDDT: mean 83.11, std 15.11, range [34.0, 98.12]